Protein AF-A0A8C2J7L7-F1 (afdb_monomer)

Foldseek 3Di:
DVVLVVVLCVLDVCLVVFDDDQWAQEPVRDTAGLQLLAAAAALDVVAPDLVSLLVVLVQQAEDEDDDPPPDDDRGYAYRLVRSVQVSYYHQSHSQRSSQNDCVNVVWPKKKWWFWFQDPDPPDPDDDHTDIGIDMDTPVDDQDAFDPPDDPVDDGDDDPDRTFFTAWMYYNQKTKGAQDPGRGPNRQDPPCVDCNGIPIDDRVVSCVSNPPVNDPPQDDDDRSDDPPPPPVNVVVCPPVCCQVPPPAAPKDKDKDWHWDDDPPNDIDIDIDIDIDGHHPD

Organism: Cyprinus carpio (NCBI:txid7962)

Sequence (280 aa):
AKQWWQEFLEIRPSHQSKLVKIFAQDENGVNRPVCSYVRVLRAGRLLESPRQAARFVCLLAQQRAPVVGGGVRQEQWCSMMGFLCRNKGDCEDHAPLLCSLLLGFGLDAYVCLCMWAQKPKHSIHLGHDQPSCFIFCTRYLHRPIDPDAPHIVPQPKPTHPYRTLGCVFNHKMFLVNCQQSDAVELCVFDFTDGSCWKAMSEEAVRSVCAPGSSSSLPTTPPLCSPSVVPNEASRLKFLTEIVCPRGDHVRLAVRVRVFAYPESACAVWIMFACKYRSVL

Structure (mmCIF, N/CA/C/O backbone):
data_AF-A0A8C2J7L7-F1
#
_entry.id   AF-A0A8C2J7L7-F1
#
loop_
_atom_site.group_PDB
_atom_site.id
_atom_site.type_symbol
_atom_site.label_atom_id
_atom_site.label_alt_id
_atom_site.label_comp_id
_atom_site.label_asym_id
_atom_site.label_entity_id
_atom_site.label_seq_id
_atom_site.pdbx_PDB_ins_code
_atom_site.Cartn_x
_atom_site.Cartn_y
_atom_site.Cartn_z
_atom_site.occupancy
_atom_site.B_iso_or_equiv
_atom_site.auth_seq_id
_atom_site.auth_comp_id
_atom_site.auth_asym_id
_atom_site.auth_atom_id
_atom_site.pdbx_PDB_model_num
ATOM 1 N N . ALA A 1 1 ? -15.601 9.206 3.976 1.00 73.44 1 ALA A N 1
ATOM 2 C CA . ALA A 1 1 ? -14.398 9.047 4.828 1.00 73.44 1 ALA A CA 1
ATOM 3 C C . ALA A 1 1 ? -14.673 9.329 6.309 1.00 73.44 1 ALA A C 1
ATOM 5 O O . ALA A 1 1 ? -14.512 8.411 7.096 1.00 73.44 1 ALA A O 1
ATOM 6 N N . LYS A 1 2 ? -15.107 10.541 6.707 1.00 85.12 2 LYS A N 1
ATOM 7 C CA . LYS A 1 2 ? -15.337 10.882 8.132 1.00 85.12 2 LYS A CA 1
ATOM 8 C C . LYS A 1 2 ? -16.398 10.007 8.815 1.00 85.12 2 LYS A C 1
ATOM 10 O O . LYS A 1 2 ? -16.092 9.398 9.827 1.00 85.12 2 LYS A O 1
ATOM 15 N N . GLN A 1 3 ? -17.586 9.891 8.219 1.00 88.56 3 GLN A N 1
ATOM 16 C CA . GLN A 1 3 ? -18.667 9.045 8.743 1.00 88.56 3 GLN A CA 1
ATOM 17 C C . GLN A 1 3 ? -18.234 7.577 8.876 1.00 88.56 3 GLN A C 1
ATOM 19 O O . GLN A 1 3 ? -18.315 6.996 9.947 1.00 88.56 3 GLN A O 1
ATOM 24 N N . TRP A 1 4 ? -17.652 7.016 7.815 1.00 91.06 4 TRP A N 1
ATOM 25 C CA . TRP A 1 4 ? -17.111 5.653 7.824 1.00 91.06 4 TRP A CA 1
ATOM 26 C C . TRP A 1 4 ? -16.081 5.404 8.943 1.00 91.06 4 TRP A C 1
ATOM 28 O O . TRP A 1 4 ? -16.053 4.329 9.539 1.00 91.06 4 TRP A O 1
ATOM 38 N N . TRP A 1 5 ? -15.237 6.398 9.241 1.00 89.19 5 TRP A N 1
ATOM 39 C CA . TRP A 1 5 ? -14.276 6.322 10.342 1.00 89.19 5 TRP A CA 1
ATOM 40 C C . TRP A 1 5 ? -14.969 6.325 11.708 1.00 89.19 5 TRP A C 1
ATOM 42 O O . TRP A 1 5 ? -14.583 5.554 12.579 1.00 89.19 5 TRP A O 1
ATOM 52 N N . GLN A 1 6 ? -16.016 7.136 11.885 1.00 92.00 6 GLN A N 1
ATOM 53 C CA . GLN A 1 6 ? -16.820 7.138 13.112 1.00 92.00 6 GLN A CA 1
ATOM 54 C C . GLN A 1 6 ? -17.472 5.773 13.344 1.00 92.00 6 GLN A C 1
ATOM 56 O O . GLN A 1 6 ? -17.285 5.191 14.407 1.00 92.00 6 GLN A O 1
ATOM 61 N N . GLU A 1 7 ? -18.097 5.199 12.314 1.00 91.94 7 GLU A N 1
ATOM 62 C CA . GLU A 1 7 ? -18.677 3.853 12.391 1.00 91.94 7 GLU A CA 1
ATOM 63 C C . GLU A 1 7 ? -17.634 2.788 12.758 1.00 91.94 7 GLU A C 1
ATOM 65 O O . GLU A 1 7 ? -17.940 1.834 13.462 1.00 91.94 7 GLU A O 1
ATOM 70 N N . PHE A 1 8 ? -16.393 2.908 12.270 1.00 91.44 8 PHE A N 1
ATOM 71 C CA . PHE A 1 8 ? -15.323 1.980 12.641 1.00 91.44 8 PHE A CA 1
ATOM 72 C C . PHE A 1 8 ? -14.957 2.086 14.126 1.00 91.44 8 PHE A C 1
ATOM 74 O O . PHE A 1 8 ? -14.754 1.060 14.780 1.00 91.44 8 PHE A O 1
ATOM 81 N N . LEU A 1 9 ? -1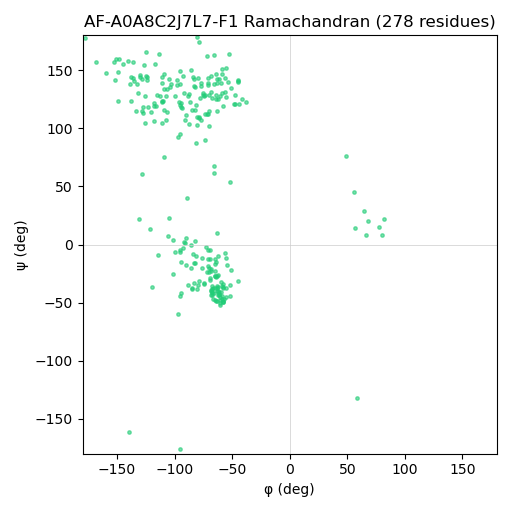4.877 3.307 14.656 1.00 92.62 9 LEU A N 1
ATOM 82 C CA . LEU A 1 9 ? -14.563 3.553 16.064 1.00 92.62 9 LEU A CA 1
ATOM 83 C C . LEU A 1 9 ? -15.691 3.110 17.005 1.00 92.62 9 LEU A C 1
ATOM 85 O O . LEU A 1 9 ? -15.409 2.680 18.120 1.00 92.62 9 LEU A O 1
ATOM 89 N N . GLU A 1 10 ? -16.942 3.171 16.552 1.00 93.50 10 GLU A N 1
ATOM 90 C CA . GLU A 1 10 ? -18.115 2.728 17.317 1.00 93.50 10 GLU A CA 1
ATOM 91 C C . GLU A 1 10 ? -18.171 1.209 17.516 1.00 93.50 10 GLU A C 1
ATOM 93 O O . GLU A 1 10 ? -18.774 0.750 18.482 1.00 93.50 10 GLU A O 1
ATOM 98 N N . ILE A 1 11 ? -17.506 0.419 16.660 1.00 90.94 11 ILE A N 1
ATOM 99 C CA . ILE A 1 11 ? -17.498 -1.047 16.785 1.00 90.94 11 ILE A CA 1
ATOM 100 C C . ILE A 1 11 ? -16.900 -1.464 18.133 1.00 90.94 11 ILE A C 1
ATOM 102 O O . ILE A 1 11 ? -17.494 -2.284 18.834 1.00 90.94 11 ILE A O 1
ATOM 106 N N . ARG A 1 12 ? -15.720 -0.930 18.494 1.00 90.62 12 ARG A N 1
ATOM 107 C CA . ARG A 1 12 ? -15.001 -1.266 19.736 1.00 90.62 12 ARG A CA 1
ATOM 108 C C . ARG A 1 12 ? -14.121 -0.116 20.226 1.00 90.62 12 ARG A C 1
ATOM 110 O O . ARG A 1 12 ? -13.381 0.450 19.424 1.00 90.62 12 ARG A O 1
ATOM 117 N N . PRO A 1 13 ? -14.033 0.118 21.550 1.00 89.00 13 PRO A N 1
ATOM 118 C CA . PRO A 1 13 ? -13.143 1.137 22.113 1.00 89.00 13 PRO A CA 1
ATOM 119 C C . PRO A 1 13 ? -11.662 0.948 21.748 1.00 89.00 13 PRO A C 1
ATOM 121 O O . PRO A 1 13 ? -10.951 1.924 21.519 1.00 89.00 13 PRO A O 1
ATOM 124 N N . SER A 1 14 ? -11.198 -0.304 21.623 1.00 87.56 14 SER A N 1
ATOM 125 C CA . SER A 1 14 ? -9.813 -0.625 21.242 1.00 87.56 14 SER A CA 1
ATOM 126 C C . SER A 1 14 ? -9.441 -0.176 19.825 1.00 87.56 14 SER A C 1
ATOM 128 O O . SER A 1 14 ? -8.266 -0.149 19.479 1.00 87.56 14 SER A O 1
ATOM 130 N N . HIS A 1 15 ? -10.409 0.204 18.986 1.00 88.81 15 HIS A N 1
ATOM 131 C CA . HIS A 1 15 ? -10.135 0.675 17.630 1.00 88.81 15 HIS A CA 1
ATOM 132 C C . HIS A 1 15 ? -9.457 2.046 17.591 1.00 88.81 15 HIS A C 1
ATOM 134 O O . HIS A 1 15 ? -8.792 2.355 16.605 1.00 88.81 15 HIS A O 1
ATOM 140 N N . GLN A 1 16 ? -9.554 2.841 18.661 1.00 86.75 16 GLN A N 1
ATOM 141 C CA . GLN A 1 16 ? -8.905 4.155 18.740 1.00 86.75 16 GLN A CA 1
ATOM 142 C C . GLN A 1 16 ? -7.372 4.072 18.732 1.00 86.75 16 GLN A C 1
ATOM 144 O O . GLN A 1 16 ? -6.717 5.010 18.288 1.00 86.75 16 GLN A O 1
ATOM 149 N N . SER A 1 17 ? -6.796 2.958 19.198 1.00 85.12 17 SER A N 1
ATOM 150 C CA . SER A 1 17 ? -5.346 2.733 19.219 1.00 85.12 17 SER A CA 1
ATOM 151 C C . SER A 1 17 ? -4.823 1.955 18.007 1.00 85.12 17 SER A C 1
ATOM 153 O O . SER A 1 17 ? -3.609 1.789 17.874 1.00 85.12 17 SER A O 1
ATOM 155 N N . LYS A 1 18 ? -5.702 1.477 17.111 1.00 87.38 18 LYS A N 1
ATOM 156 C CA . LYS A 1 18 ? -5.296 0.723 15.915 1.00 87.38 18 LYS A CA 1
ATOM 157 C C . LYS A 1 18 ? -4.607 1.644 14.903 1.00 87.38 18 LYS A C 1
ATOM 159 O O . LYS A 1 18 ? -5.078 2.741 14.605 1.00 87.38 18 LYS A O 1
ATOM 164 N N . LEU A 1 19 ? -3.514 1.159 14.312 1.00 85.38 19 LEU A N 1
ATOM 165 C CA . LEU A 1 19 ? -2.764 1.882 13.282 1.00 85.38 19 LEU A CA 1
ATOM 166 C C . LEU A 1 19 ? -3.527 1.888 11.946 1.00 85.38 19 LEU A C 1
ATOM 168 O O . LEU A 1 19 ? -3.346 1.009 11.102 1.00 85.38 19 LEU A O 1
ATOM 172 N N . VAL A 1 20 ? -4.373 2.894 11.735 1.00 90.12 20 VAL A N 1
ATOM 173 C CA . VAL A 1 20 ? -5.111 3.080 10.479 1.00 90.12 20 VAL A CA 1
ATOM 174 C C . VAL A 1 20 ? -4.679 4.369 9.797 1.00 90.12 20 VAL A C 1
ATOM 176 O O . VAL A 1 20 ? -4.716 5.442 10.395 1.00 90.12 20 VAL A O 1
ATOM 179 N N . LYS A 1 21 ? -4.321 4.277 8.512 1.00 89.56 21 LYS A N 1
ATOM 180 C CA . LYS A 1 21 ? -3.921 5.439 7.716 1.00 89.56 21 LYS A CA 1
ATOM 181 C C . LYS A 1 21 ? -4.739 5.545 6.439 1.00 89.56 21 LYS A C 1
ATOM 183 O O . LYS A 1 21 ? -4.517 4.811 5.487 1.00 89.56 21 LYS A O 1
ATOM 188 N N . ILE A 1 22 ? -5.681 6.487 6.424 1.00 90.62 22 ILE A N 1
ATOM 189 C CA . ILE A 1 22 ? -6.516 6.777 5.245 1.00 90.62 22 ILE A CA 1
ATOM 190 C C . ILE A 1 22 ? -5.789 7.744 4.299 1.00 90.62 22 ILE A C 1
ATOM 192 O O . ILE A 1 22 ? -5.851 7.591 3.079 1.00 90.62 22 ILE A O 1
ATOM 196 N N . PHE A 1 23 ? -5.069 8.720 4.863 1.00 90.56 23 PHE A N 1
ATOM 197 C CA . PHE A 1 23 ? -4.346 9.759 4.130 1.00 90.56 23 PHE A CA 1
ATOM 198 C C . PHE A 1 23 ? -2.868 9.793 4.524 1.00 90.56 23 PHE A C 1
ATOM 200 O O . PHE A 1 23 ? -2.526 9.592 5.688 1.00 90.56 23 PHE A O 1
ATOM 207 N N . ALA A 1 24 ? -2.003 10.087 3.559 1.00 89.44 24 ALA A N 1
ATOM 208 C CA . ALA A 1 24 ? -0.580 10.334 3.734 1.00 89.44 24 ALA A CA 1
ATOM 209 C C . ALA A 1 24 ? -0.186 11.650 3.059 1.00 89.44 24 ALA A C 1
ATOM 211 O O . ALA A 1 24 ? -0.697 11.973 1.985 1.00 89.44 24 ALA A O 1
ATOM 212 N N . GLN A 1 25 ? 0.727 12.391 3.677 1.00 87.44 25 GLN A N 1
ATOM 213 C CA . GLN A 1 25 ? 1.238 13.627 3.106 1.00 87.44 25 GLN A CA 1
ATOM 214 C C . GLN A 1 25 ? 2.226 13.316 1.976 1.00 87.44 25 GLN A C 1
ATOM 216 O O . GLN A 1 25 ? 3.138 12.507 2.159 1.00 87.44 25 GLN A O 1
ATOM 221 N N . ASP A 1 26 ? 2.014 13.926 0.811 1.00 85.31 26 ASP A N 1
ATOM 222 C CA . ASP A 1 26 ? 2.895 13.784 -0.348 1.00 85.31 26 ASP A CA 1
ATOM 223 C C . ASP A 1 26 ? 4.131 14.692 -0.250 1.00 85.31 26 ASP A C 1
ATOM 225 O O . ASP A 1 26 ? 4.287 15.492 0.676 1.00 85.31 26 ASP A O 1
ATOM 229 N N . GLU A 1 27 ? 5.013 14.613 -1.245 1.00 82.25 27 GLU A N 1
ATOM 230 C CA . GLU A 1 27 ? 6.197 15.470 -1.342 1.00 82.25 27 GLU A CA 1
ATOM 231 C C . GLU A 1 27 ? 5.942 16.978 -1.474 1.00 82.25 27 GLU A C 1
ATOM 233 O O . GLU A 1 27 ? 6.891 17.749 -1.346 1.00 82.25 27 GLU A O 1
ATOM 238 N N . ASN A 1 28 ? 4.697 17.400 -1.696 1.00 82.31 28 ASN A N 1
ATOM 239 C CA . ASN A 1 28 ? 4.282 18.800 -1.781 1.00 82.31 28 ASN A CA 1
ATOM 240 C C . ASN A 1 28 ? 3.519 19.254 -0.524 1.00 82.31 28 ASN A C 1
ATOM 242 O O . ASN A 1 28 ? 2.955 20.347 -0.509 1.00 82.31 28 ASN A O 1
ATOM 246 N N . GLY A 1 29 ? 3.458 18.423 0.520 1.00 81.81 29 GLY A N 1
ATOM 247 C CA . GLY A 1 29 ? 2.724 18.731 1.745 1.00 81.81 29 GLY A CA 1
ATOM 248 C C . GLY A 1 29 ? 1.211 18.492 1.654 1.00 81.81 29 GLY A C 1
ATOM 249 O O . GLY A 1 29 ? 0.485 18.839 2.587 1.00 81.81 29 GLY A O 1
ATOM 250 N N . VAL A 1 30 ? 0.717 17.883 0.573 1.00 84.31 30 VAL A N 1
ATOM 251 C CA . VAL A 1 30 ? -0.710 17.637 0.326 1.00 84.31 30 VAL A CA 1
ATOM 252 C C . VAL A 1 30 ? -1.112 16.267 0.865 1.00 84.31 30 VAL A C 1
ATOM 254 O O . VAL A 1 30 ? -0.495 15.252 0.554 1.00 84.31 30 VAL A O 1
ATOM 257 N N . ASN A 1 31 ? -2.200 16.209 1.635 1.00 86.31 31 ASN A N 1
ATOM 258 C CA . ASN A 1 31 ? -2.758 14.942 2.107 1.00 86.31 31 ASN A CA 1
ATOM 259 C C . ASN A 1 31 ? -3.435 14.184 0.959 1.00 86.31 31 ASN A C 1
ATOM 261 O O . ASN A 1 31 ? -4.486 14.593 0.463 1.00 86.31 31 ASN A O 1
ATOM 265 N N . ARG A 1 32 ? -2.852 13.052 0.565 1.00 87.69 32 ARG A N 1
ATOM 266 C CA . ARG A 1 32 ? -3.374 12.154 -0.469 1.00 87.69 32 ARG A CA 1
ATOM 267 C C . ARG A 1 32 ? -3.889 10.854 0.137 1.00 87.69 32 ARG A C 1
ATOM 269 O O . ARG A 1 32 ? -3.310 10.372 1.108 1.00 87.69 32 ARG A O 1
ATOM 276 N N . PRO A 1 33 ? -4.938 10.235 -0.424 1.00 90.62 33 PRO A N 1
ATOM 277 C CA . PRO A 1 33 ? -5.395 8.928 0.038 1.00 90.62 33 PRO A CA 1
ATOM 278 C C . PRO A 1 33 ? -4.309 7.880 -0.183 1.00 90.62 33 PRO A C 1
ATOM 280 O O . PRO A 1 33 ? -3.703 7.854 -1.256 1.00 90.62 33 PRO A O 1
ATOM 283 N N . VAL A 1 34 ? -4.102 6.967 0.765 1.00 91.31 34 VAL A N 1
ATOM 284 C CA . VAL A 1 34 ? -3.063 5.925 0.629 1.00 91.31 34 VAL A CA 1
ATOM 285 C C . VAL A 1 34 ? -3.278 5.037 -0.605 1.00 91.31 34 VAL A C 1
ATOM 287 O O . VAL A 1 34 ? -2.322 4.661 -1.277 1.00 91.31 34 VAL A O 1
ATOM 290 N N . CYS A 1 35 ? -4.539 4.808 -0.991 1.00 91.50 35 CYS A N 1
ATOM 291 C CA . CYS A 1 35 ? -4.901 4.040 -2.186 1.00 91.50 35 CYS A CA 1
ATOM 292 C C . CYS A 1 35 ? -4.397 4.686 -3.489 1.00 91.50 35 CYS A C 1
ATOM 294 O O . CYS A 1 35 ? -4.140 3.981 -4.458 1.00 91.50 35 CYS A O 1
ATOM 296 N N . SER A 1 36 ? -4.196 6.012 -3.515 1.00 89.06 36 SER A N 1
ATOM 297 C CA . SER A 1 36 ? -3.713 6.732 -4.707 1.00 89.06 36 SER A CA 1
ATOM 298 C C . SER A 1 36 ? -2.240 6.457 -5.044 1.00 89.06 36 SER A C 1
ATOM 300 O O . SER A 1 36 ? -1.814 6.674 -6.182 1.00 89.06 36 SER A O 1
ATOM 302 N N . TYR A 1 37 ? -1.471 5.939 -4.078 1.00 88.69 37 TYR A N 1
ATOM 303 C CA . TYR A 1 37 ? -0.076 5.531 -4.269 1.00 88.69 37 TYR A CA 1
ATOM 304 C C . TYR A 1 37 ? 0.051 4.141 -4.906 1.00 88.69 37 TYR A C 1
ATOM 306 O O . TYR A 1 37 ? 1.141 3.761 -5.330 1.00 88.69 37 TYR A O 1
ATOM 314 N N . VAL A 1 38 ? -1.052 3.390 -5.015 1.00 89.19 38 VAL A N 1
ATOM 315 C CA . VAL A 1 38 ? -1.092 2.071 -5.653 1.00 89.19 38 VAL A CA 1
ATOM 316 C C . VAL A 1 38 ? -1.847 2.174 -6.973 1.00 89.19 38 VAL A C 1
ATOM 318 O O . VAL A 1 38 ? -2.928 2.750 -7.051 1.00 89.19 38 VAL A O 1
ATOM 321 N N . ARG A 1 39 ? -1.292 1.594 -8.036 1.00 87.94 39 ARG A N 1
ATOM 322 C CA . ARG A 1 39 ? -1.943 1.500 -9.351 1.00 87.94 39 ARG A CA 1
ATOM 323 C C . ARG A 1 39 ? -1.521 0.225 -10.059 1.00 87.94 39 ARG A C 1
ATOM 325 O O . ARG A 1 39 ? -0.482 -0.335 -9.754 1.00 87.94 39 ARG A O 1
ATOM 332 N N . VAL A 1 40 ? -2.280 -0.233 -11.043 1.00 85.88 40 VAL A N 1
ATOM 333 C CA . VAL A 1 40 ? -1.858 -1.398 -11.834 1.00 85.88 40 VAL A CA 1
ATOM 334 C C . VAL A 1 40 ? -0.684 -1.000 -12.738 1.00 85.88 40 VAL A C 1
ATOM 336 O O . VAL A 1 40 ? -0.864 -0.213 -13.666 1.00 85.88 40 VAL A O 1
ATOM 339 N N . LEU A 1 41 ? 0.513 -1.542 -12.486 1.00 83.06 41 LEU A N 1
ATOM 340 C CA . LEU A 1 41 ? 1.717 -1.274 -13.282 1.00 83.06 41 LEU A CA 1
ATOM 341 C C . LEU A 1 41 ? 2.142 -2.495 -14.080 1.00 83.06 41 LEU A C 1
ATOM 343 O O . LEU A 1 41 ? 2.768 -3.418 -13.564 1.00 83.06 41 LEU A O 1
ATOM 347 N N . ARG A 1 42 ? 1.873 -2.463 -15.382 1.00 81.12 42 ARG A N 1
ATOM 348 C CA . ARG A 1 42 ? 2.369 -3.483 -16.305 1.00 81.12 42 ARG A CA 1
ATOM 349 C C . ARG A 1 42 ? 3.820 -3.173 -16.662 1.00 81.12 42 ARG A C 1
ATOM 351 O O . ARG A 1 42 ? 4.090 -2.224 -17.390 1.00 81.12 42 ARG A O 1
ATOM 358 N N . ALA A 1 43 ? 4.743 -3.996 -16.174 1.00 69.44 43 ALA A N 1
ATOM 359 C CA . ALA A 1 43 ? 6.175 -3.869 -16.453 1.00 69.44 43 ALA A CA 1
ATOM 360 C C . ALA A 1 43 ? 6.582 -4.268 -17.887 1.00 69.44 43 ALA A C 1
ATOM 362 O O . ALA A 1 43 ? 7.757 -4.176 -18.247 1.00 69.44 43 ALA A O 1
ATOM 363 N N . GLY A 1 44 ? 5.627 -4.728 -18.703 1.00 70.19 44 GLY A N 1
ATOM 364 C CA . GLY A 1 44 ? 5.874 -5.140 -20.081 1.00 70.19 44 GLY A CA 1
ATOM 365 C C . GLY A 1 44 ? 6.918 -6.255 -20.158 1.00 70.19 44 GLY A C 1
ATOM 366 O O . GLY A 1 44 ? 6.849 -7.225 -19.412 1.00 70.19 44 GLY A O 1
ATOM 367 N N . ARG A 1 45 ? 7.897 -6.100 -21.057 1.00 64.69 45 ARG A N 1
ATOM 368 C CA . ARG A 1 45 ? 9.018 -7.043 -21.231 1.00 64.69 45 ARG A CA 1
ATOM 369 C C . ARG A 1 45 ? 10.201 -6.781 -20.286 1.00 64.69 45 ARG A C 1
ATOM 371 O O . ARG A 1 45 ? 11.199 -7.480 -20.376 1.00 64.69 45 ARG A O 1
ATOM 378 N N . LEU A 1 46 ? 10.136 -5.758 -19.423 1.00 71.69 46 LEU A N 1
ATOM 379 C CA . LEU A 1 46 ? 11.254 -5.407 -18.533 1.00 71.69 46 LEU A CA 1
ATOM 380 C C . LEU A 1 46 ? 11.320 -6.310 -17.297 1.00 71.69 46 LEU A C 1
ATOM 382 O O . LEU A 1 46 ? 12.407 -6.604 -16.803 1.00 71.69 46 LEU A O 1
ATOM 386 N N . LEU A 1 47 ? 10.159 -6.729 -16.786 1.00 79.38 47 LEU A N 1
ATOM 387 C CA . LEU A 1 47 ? 10.046 -7.652 -15.661 1.00 79.38 47 LEU A CA 1
ATOM 388 C C . LEU A 1 47 ? 9.108 -8.785 -16.071 1.00 79.38 47 LEU A C 1
ATOM 390 O O . LEU A 1 47 ? 7.922 -8.567 -16.293 1.00 79.38 47 LEU A O 1
ATOM 394 N N . GLU A 1 48 ? 9.647 -9.994 -16.153 1.00 77.38 48 GLU A N 1
ATOM 395 C CA . GLU A 1 48 ? 8.951 -11.174 -16.673 1.00 77.38 48 GLU A CA 1
ATOM 396 C C . GLU A 1 48 ? 8.202 -11.939 -15.579 1.00 77.38 48 GLU A C 1
ATOM 398 O O . GLU A 1 48 ? 7.321 -12.746 -15.864 1.00 77.38 48 GLU A O 1
ATOM 403 N N . SER A 1 49 ? 8.537 -11.702 -14.306 1.00 79.69 49 SER A N 1
ATOM 404 C CA . SER A 1 49 ? 7.895 -12.390 -13.188 1.00 79.69 49 SER A CA 1
ATOM 405 C C . SER A 1 49 ? 7.717 -11.514 -11.943 1.00 79.69 49 SER A C 1
ATOM 407 O O . SER A 1 49 ? 8.539 -10.630 -11.677 1.00 79.69 49 SER A O 1
ATOM 409 N N . PRO A 1 50 ? 6.729 -11.840 -11.083 1.00 76.56 50 PRO A N 1
ATOM 410 C CA . PRO A 1 50 ? 6.570 -11.230 -9.759 1.00 76.56 50 PRO A CA 1
ATOM 411 C C . PRO A 1 50 ? 7.847 -11.272 -8.907 1.00 76.56 50 PRO A C 1
ATOM 413 O O . PRO A 1 50 ? 8.146 -10.342 -8.162 1.00 76.56 50 PRO A O 1
ATOM 416 N N . ARG A 1 51 ? 8.642 -12.344 -9.039 1.00 75.00 51 ARG A N 1
ATOM 417 C CA . ARG A 1 51 ? 9.912 -12.504 -8.317 1.00 75.00 51 ARG A CA 1
ATOM 418 C C . ARG A 1 51 ? 10.965 -11.510 -8.806 1.00 75.00 51 ARG A C 1
ATOM 420 O O . ARG A 1 51 ? 11.721 -10.978 -7.997 1.00 75.00 51 ARG A O 1
ATOM 427 N N . GLN A 1 52 ? 11.019 -11.263 -10.113 1.00 76.12 52 GLN A N 1
ATOM 428 C CA . GLN A 1 52 ? 11.915 -10.266 -10.692 1.00 76.12 52 GLN A CA 1
ATOM 429 C C . GLN A 1 52 ? 11.501 -8.851 -10.284 1.00 76.12 52 GLN A C 1
ATOM 431 O O . GLN A 1 52 ? 12.368 -8.054 -9.948 1.00 76.12 52 GLN A O 1
ATOM 436 N N . ALA A 1 53 ? 10.198 -8.564 -10.219 1.00 77.81 53 ALA A N 1
ATOM 437 C CA . ALA A 1 53 ? 9.695 -7.294 -9.702 1.00 77.81 53 ALA A CA 1
ATOM 438 C C . ALA A 1 53 ? 10.047 -7.070 -8.228 1.00 77.81 53 ALA A C 1
ATOM 440 O O . ALA A 1 53 ? 10.531 -5.997 -7.879 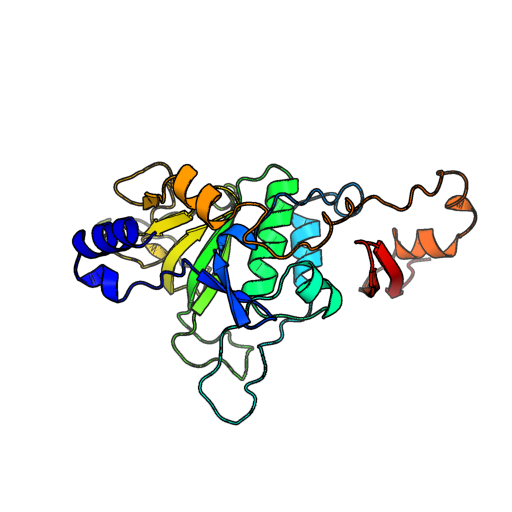1.00 77.81 53 ALA A O 1
ATOM 441 N N . ALA A 1 54 ? 9.901 -8.092 -7.379 1.00 73.44 54 ALA A N 1
ATOM 442 C CA . ALA A 1 54 ? 10.349 -8.017 -5.990 1.00 73.44 54 ALA A CA 1
ATOM 443 C C . ALA A 1 54 ? 11.854 -7.725 -5.899 1.00 73.44 54 ALA A C 1
ATOM 445 O O . ALA A 1 54 ? 12.256 -6.806 -5.194 1.00 73.44 54 ALA A O 1
ATOM 446 N N . ARG A 1 55 ? 12.684 -8.438 -6.677 1.00 71.94 55 ARG A N 1
ATOM 447 C CA . ARG A 1 55 ? 14.131 -8.168 -6.749 1.00 71.94 55 ARG A CA 1
ATOM 448 C C . ARG A 1 55 ? 14.431 -6.746 -7.215 1.00 71.94 55 ARG A C 1
ATOM 450 O O . ARG A 1 55 ? 15.277 -6.103 -6.614 1.00 71.94 55 ARG A O 1
ATOM 457 N N . PHE A 1 56 ? 13.746 -6.263 -8.248 1.00 80.50 56 PHE A N 1
ATOM 458 C CA . PHE A 1 56 ? 13.907 -4.905 -8.763 1.00 80.50 56 PHE A CA 1
ATOM 459 C C . PHE A 1 56 ? 13.626 -3.855 -7.684 1.00 80.50 56 PHE A C 1
ATOM 461 O O . PHE A 1 56 ? 14.455 -2.978 -7.466 1.00 80.50 56 PHE A O 1
ATOM 468 N N . VAL A 1 57 ? 12.508 -3.978 -6.963 1.00 79.75 57 VAL A N 1
ATOM 469 C CA . VAL A 1 57 ? 12.171 -3.037 -5.886 1.00 79.75 57 VAL A CA 1
ATOM 470 C C . VAL A 1 57 ? 13.158 -3.148 -4.721 1.00 79.75 57 VAL A C 1
ATOM 472 O O . VAL A 1 57 ? 13.560 -2.124 -4.186 1.00 79.75 57 VAL A O 1
ATOM 475 N N . CYS A 1 58 ? 13.635 -4.350 -4.383 1.00 75.56 58 CYS A N 1
ATOM 476 C CA . CYS A 1 58 ? 14.674 -4.541 -3.363 1.00 75.56 58 CYS A CA 1
ATOM 477 C C . CYS A 1 58 ? 16.045 -3.939 -3.725 1.00 75.56 58 CYS A C 1
ATOM 479 O O . CYS A 1 58 ? 16.890 -3.822 -2.841 1.00 75.56 58 CYS A O 1
ATOM 481 N N . LEU A 1 59 ? 16.302 -3.607 -4.996 1.00 77.38 59 LEU A N 1
ATOM 482 C CA . LEU A 1 59 ? 17.538 -2.932 -5.412 1.00 77.38 59 LEU A CA 1
ATOM 483 C C . LEU A 1 59 ? 17.479 -1.413 -5.207 1.00 77.38 59 LEU A C 1
ATOM 485 O O . LEU A 1 59 ? 18.527 -0.768 -5.240 1.00 77.38 59 LEU A O 1
ATOM 489 N N . LEU A 1 60 ? 16.288 -0.839 -5.009 1.00 78.44 60 LEU A N 1
ATOM 490 C CA . LEU A 1 60 ? 16.145 0.563 -4.625 1.00 78.44 60 LEU A CA 1
ATOM 491 C C . LEU A 1 60 ? 16.617 0.725 -3.177 1.00 78.44 60 LEU A C 1
ATOM 493 O O . LEU A 1 60 ? 16.388 -0.137 -2.329 1.00 78.44 60 LEU A O 1
ATOM 497 N N . ALA A 1 61 ? 17.345 1.804 -2.897 1.00 75.75 61 ALA A N 1
ATOM 498 C CA . ALA A 1 61 ? 17.962 1.956 -1.589 1.00 75.75 61 ALA A CA 1
ATOM 499 C C . ALA A 1 61 ? 16.913 2.300 -0.520 1.00 75.75 61 ALA A C 1
ATOM 501 O O . ALA A 1 61 ? 16.176 3.280 -0.641 1.00 75.75 61 ALA A O 1
ATOM 502 N N . GLN A 1 62 ? 16.900 1.552 0.583 1.00 77.81 62 GLN A N 1
ATOM 503 C CA . GLN A 1 62 ? 16.114 1.937 1.751 1.00 77.81 62 GLN A CA 1
ATOM 504 C C . GLN A 1 62 ? 16.752 3.176 2.395 1.00 77.81 62 GLN A C 1
ATOM 506 O O . GLN A 1 62 ? 17.865 3.119 2.921 1.00 77.81 62 GLN A O 1
ATOM 511 N N . GLN A 1 63 ? 16.043 4.299 2.384 1.00 80.44 63 GLN A N 1
ATOM 512 C CA . GLN A 1 63 ? 16.427 5.516 3.079 1.00 80.44 63 GLN A CA 1
ATOM 513 C C . GLN A 1 63 ? 15.208 6.135 3.753 1.00 80.44 63 GLN A C 1
ATOM 515 O O . GLN A 1 63 ? 14.243 6.516 3.099 1.00 80.44 63 GLN A O 1
ATOM 520 N N . ARG A 1 64 ? 15.306 6.325 5.069 1.00 71.00 64 ARG A N 1
ATOM 521 C CA . ARG A 1 64 ? 14.302 7.073 5.824 1.00 71.00 64 ARG A CA 1
ATOM 522 C C . ARG A 1 64 ? 14.374 8.559 5.502 1.00 71.00 64 ARG A C 1
ATOM 524 O O . ARG A 1 64 ? 15.471 9.102 5.343 1.00 71.00 64 ARG A O 1
ATOM 531 N N . ALA A 1 65 ? 13.213 9.211 5.458 1.00 68.12 65 ALA A N 1
ATOM 532 C CA . ALA A 1 65 ? 13.134 10.656 5.293 1.00 68.12 65 ALA A CA 1
ATOM 533 C C . ALA A 1 65 ? 13.968 11.358 6.387 1.00 68.12 65 ALA A C 1
ATOM 535 O O . ALA A 1 65 ? 13.807 11.041 7.572 1.00 68.12 65 ALA A O 1
ATOM 536 N N . PRO A 1 66 ? 14.890 12.266 6.017 1.00 63.50 66 PRO A N 1
ATOM 537 C CA . PRO A 1 66 ? 15.690 12.990 6.991 1.00 63.50 66 PRO A CA 1
ATOM 538 C C . PRO A 1 66 ? 14.792 13.913 7.819 1.00 63.50 66 PRO A C 1
ATOM 540 O O . PRO A 1 66 ? 13.912 14.584 7.286 1.00 63.50 66 PRO A O 1
ATOM 543 N N . VAL A 1 67 ? 15.036 13.968 9.127 1.00 59.75 67 VAL A N 1
ATOM 544 C CA . VAL A 1 67 ? 14.395 14.950 10.006 1.00 59.75 67 VAL A CA 1
ATOM 545 C C . VAL A 1 67 ? 15.122 16.279 9.816 1.00 59.75 67 VAL A C 1
ATOM 547 O O . VAL A 1 67 ? 16.277 16.417 10.216 1.00 59.75 67 VAL A O 1
ATOM 550 N N . VAL A 1 68 ? 14.476 17.251 9.176 1.00 54.56 68 VAL A N 1
ATOM 551 C CA . VAL A 1 68 ? 15.021 18.609 9.043 1.00 54.56 68 VAL A CA 1
ATOM 552 C C . VAL A 1 68 ? 14.583 19.428 10.258 1.00 54.56 68 VAL A C 1
ATOM 554 O O . VAL A 1 68 ? 13.400 19.477 10.578 1.00 54.56 68 VAL A O 1
ATOM 557 N N . GLY A 1 69 ? 15.532 20.065 10.949 1.00 54.91 69 GLY A N 1
ATOM 558 C CA . GLY A 1 69 ? 15.229 21.051 11.997 1.00 54.91 69 GLY A CA 1
ATOM 559 C C . GLY A 1 69 ? 14.879 20.501 13.385 1.00 54.91 69 GLY A C 1
ATOM 560 O O . GLY A 1 69 ? 14.243 21.208 14.157 1.00 54.91 69 GLY A O 1
ATOM 561 N N . GLY A 1 70 ? 15.266 19.265 13.726 1.00 50.69 70 GLY A N 1
ATOM 562 C CA . GLY A 1 70 ? 15.104 18.725 15.090 1.00 50.69 70 GLY A CA 1
ATOM 563 C C . GLY A 1 70 ? 13.654 18.510 15.556 1.00 50.69 70 GLY A C 1
ATOM 564 O O . GLY A 1 70 ? 13.433 18.211 16.726 1.00 50.69 70 GLY A O 1
ATOM 565 N N . GLY A 1 71 ? 12.672 18.660 14.660 1.00 57.28 71 GLY A N 1
ATOM 566 C CA . GLY A 1 71 ? 11.255 18.443 14.947 1.00 57.28 71 GLY A CA 1
ATOM 567 C C . GLY A 1 71 ? 10.845 16.968 14.960 1.00 57.28 71 GLY A C 1
ATOM 568 O O . GLY A 1 71 ? 11.617 16.072 14.611 1.00 57.28 71 GLY A O 1
ATOM 569 N N . VAL A 1 72 ? 9.588 16.711 15.336 1.00 58.03 72 VAL A N 1
ATOM 570 C CA . VAL A 1 72 ? 8.974 15.383 15.194 1.00 58.03 72 VAL A CA 1
ATOM 571 C C . VAL A 1 72 ? 9.004 14.993 13.717 1.00 58.03 72 VAL A C 1
ATOM 573 O O . VAL A 1 72 ? 8.617 15.778 12.852 1.00 58.03 72 VAL A O 1
ATOM 576 N N . ARG A 1 73 ? 9.489 13.780 13.434 1.00 64.00 73 ARG A N 1
ATOM 577 C CA . ARG A 1 73 ? 9.552 13.206 12.085 1.00 64.00 73 ARG A CA 1
ATOM 578 C C . ARG A 1 73 ? 8.210 13.399 11.370 1.00 64.00 73 ARG A C 1
ATOM 580 O O . ARG A 1 73 ? 7.199 12.872 11.826 1.00 64.00 73 ARG A O 1
ATOM 587 N N . GLN A 1 74 ? 8.224 14.084 10.228 1.00 65.31 74 GLN A N 1
ATOM 588 C CA . GLN A 1 74 ? 7.085 14.084 9.317 1.00 65.31 74 GLN A CA 1
ATOM 589 C C . GLN A 1 74 ? 7.194 12.894 8.369 1.00 65.31 74 GLN A C 1
ATOM 591 O O . GLN A 1 74 ? 8.204 12.685 7.696 1.00 65.31 74 GLN A O 1
ATOM 596 N N . GLU A 1 75 ? 6.162 12.060 8.379 1.00 74.62 75 GLU A N 1
ATOM 597 C CA . GLU A 1 75 ? 6.041 10.924 7.480 1.00 74.62 75 GLU A CA 1
ATOM 598 C C . GLU A 1 75 ? 5.577 11.421 6.107 1.00 74.62 75 GLU A C 1
ATOM 600 O O . GLU A 1 75 ? 4.432 11.841 5.946 1.00 74.62 75 GLU A O 1
ATOM 605 N N . GLN A 1 76 ? 6.475 11.362 5.125 1.00 84.06 76 GLN A N 1
ATOM 606 C CA . GLN A 1 76 ? 6.228 11.801 3.755 1.00 84.06 76 GLN A CA 1
ATOM 607 C C . GLN A 1 76 ? 6.233 10.593 2.820 1.00 84.06 76 GLN A C 1
ATOM 609 O O . GLN A 1 76 ? 7.197 9.829 2.812 1.00 84.06 76 GLN A O 1
ATOM 614 N N . TRP A 1 77 ? 5.177 10.446 2.025 1.00 87.00 77 TRP A N 1
ATOM 615 C CA . TRP A 1 77 ? 5.062 9.405 1.006 1.00 87.00 77 TRP A CA 1
ATOM 616 C C . TRP A 1 77 ? 5.404 10.011 -0.348 1.00 87.00 77 TRP A C 1
ATOM 618 O O . TRP A 1 77 ? 4.859 11.049 -0.720 1.00 87.00 77 TRP A O 1
ATOM 628 N N . CYS A 1 78 ? 6.317 9.394 -1.088 1.00 84.69 78 CYS A N 1
ATOM 629 C CA . CYS A 1 78 ? 6.673 9.875 -2.412 1.00 84.69 78 CYS A CA 1
ATOM 630 C C . CYS A 1 78 ? 5.674 9.356 -3.445 1.00 84.69 78 CYS A C 1
ATOM 632 O O . CYS A 1 78 ? 5.286 8.184 -3.438 1.00 84.69 78 CYS A O 1
ATOM 634 N N . SER A 1 79 ? 5.338 10.186 -4.430 1.00 84.56 79 SER A N 1
ATOM 635 C CA . SER A 1 79 ? 4.785 9.663 -5.676 1.00 84.56 79 SER A CA 1
ATOM 636 C C . SER A 1 79 ? 5.727 8.615 -6.282 1.00 84.56 79 SER A C 1
ATOM 638 O O . SER A 1 79 ? 6.949 8.674 -6.128 1.00 84.56 79 SER A O 1
ATOM 640 N N . MET A 1 80 ? 5.167 7.662 -7.031 1.00 84.25 80 MET A N 1
ATOM 641 C CA . MET A 1 80 ? 5.954 6.610 -7.682 1.00 84.25 80 MET A CA 1
ATOM 642 C C . MET A 1 80 ? 7.119 7.176 -8.510 1.00 84.25 80 MET A C 1
ATOM 644 O O . MET A 1 80 ? 8.237 6.672 -8.439 1.00 84.25 80 MET A O 1
ATOM 648 N N . MET A 1 81 ? 6.869 8.236 -9.283 1.00 80.31 81 MET A N 1
ATOM 649 C CA . MET A 1 81 ? 7.912 8.883 -10.082 1.00 80.31 81 MET A CA 1
ATOM 650 C C . MET A 1 81 ? 8.950 9.567 -9.193 1.00 80.31 81 MET A C 1
ATOM 652 O O . MET A 1 81 ? 10.144 9.435 -9.452 1.00 80.31 81 MET A O 1
ATOM 656 N N . GLY A 1 82 ? 8.518 10.237 -8.120 1.00 82.75 82 GLY A N 1
ATOM 657 C CA . GLY A 1 82 ? 9.418 10.817 -7.127 1.00 82.75 82 GLY A CA 1
ATOM 658 C C . GLY A 1 82 ? 10.353 9.772 -6.518 1.00 82.75 82 GLY A C 1
ATOM 659 O O . GLY A 1 82 ? 11.566 9.981 -6.479 1.00 82.75 82 GLY A O 1
ATOM 660 N N . PHE A 1 83 ? 9.818 8.618 -6.123 1.00 84.69 83 PHE A N 1
ATOM 661 C CA . PHE A 1 83 ? 10.596 7.513 -5.567 1.00 84.69 83 PHE A CA 1
ATOM 662 C C . PHE A 1 83 ? 11.594 6.928 -6.581 1.00 84.69 83 PHE A C 1
ATOM 664 O O . PHE A 1 83 ? 12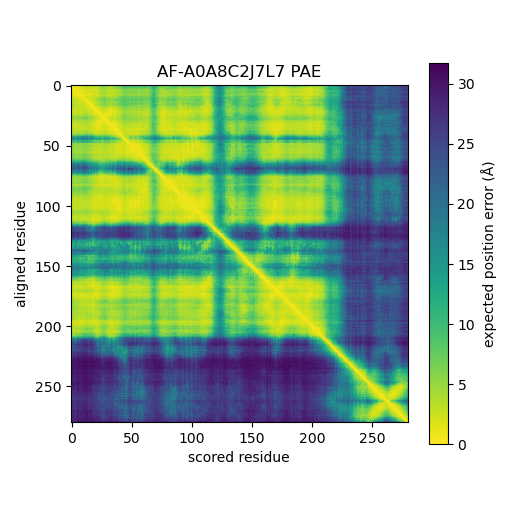.787 6.816 -6.283 1.00 84.69 83 PHE A O 1
ATOM 671 N N . LEU A 1 84 ? 11.146 6.631 -7.807 1.00 83.00 84 LEU A N 1
ATOM 672 C CA . LEU A 1 84 ? 12.012 6.100 -8.866 1.00 83.00 84 LEU A CA 1
ATOM 673 C C . LEU A 1 84 ? 13.141 7.076 -9.236 1.00 83.00 84 LEU A C 1
ATOM 675 O O . LEU A 1 84 ? 14.287 6.653 -9.392 1.00 83.00 84 LEU A O 1
ATOM 679 N N . CYS A 1 85 ? 12.850 8.378 -9.318 1.00 81.50 85 CYS A N 1
ATOM 680 C CA . CYS A 1 85 ? 13.849 9.418 -9.583 1.00 81.50 85 CYS A CA 1
ATOM 681 C C . CYS A 1 85 ? 14.849 9.583 -8.432 1.00 81.50 85 CYS A C 1
ATOM 683 O O . CYS A 1 85 ? 16.029 9.840 -8.673 1.00 81.50 85 CYS A O 1
ATOM 685 N N . ARG A 1 86 ? 14.399 9.432 -7.179 1.00 81.19 86 ARG A N 1
ATOM 686 C CA . ARG A 1 86 ? 15.267 9.484 -5.992 1.00 81.19 86 ARG A CA 1
ATOM 687 C C . ARG A 1 86 ? 16.162 8.248 -5.872 1.00 81.19 86 ARG A C 1
ATOM 689 O O . ARG A 1 86 ? 17.213 8.345 -5.241 1.00 81.19 86 ARG A O 1
ATOM 696 N N . ASN A 1 87 ? 15.762 7.119 -6.471 1.00 80.12 87 ASN A N 1
ATOM 697 C CA . ASN A 1 87 ? 16.403 5.798 -6.355 1.00 80.12 87 ASN A CA 1
ATOM 698 C C . ASN A 1 87 ? 16.514 5.299 -4.898 1.00 80.12 87 ASN A C 1
ATOM 700 O O . ASN A 1 87 ? 17.256 4.369 -4.590 1.00 80.12 87 ASN A O 1
ATOM 704 N N . LYS A 1 88 ? 15.789 5.944 -3.983 1.00 83.31 88 LYS A N 1
ATOM 705 C CA . LYS A 1 88 ? 15.831 5.679 -2.552 1.00 83.31 88 LYS A CA 1
ATOM 706 C C . LYS A 1 88 ? 14.572 6.198 -1.870 1.00 83.31 88 LYS A C 1
ATOM 708 O O . LYS A 1 88 ? 14.025 7.214 -2.302 1.00 83.31 88 LYS A O 1
ATOM 713 N N . GLY A 1 89 ? 14.138 5.515 -0.821 1.00 83.31 89 GLY A N 1
ATOM 714 C CA . GLY A 1 89 ? 12.884 5.808 -0.120 1.00 83.31 89 GLY A CA 1
ATOM 715 C C . GLY A 1 89 ? 12.666 4.887 1.073 1.00 83.31 89 GLY A C 1
ATOM 716 O O . GLY A 1 89 ? 13.486 4.005 1.334 1.00 83.31 89 GLY A O 1
ATOM 717 N N . ASP A 1 90 ? 11.582 5.088 1.811 1.00 80.88 90 ASP A N 1
ATOM 718 C CA . ASP A 1 90 ? 11.262 4.269 2.986 1.00 80.88 90 ASP A CA 1
ATOM 719 C C . ASP A 1 90 ? 10.302 3.124 2.608 1.00 80.88 90 ASP A C 1
ATOM 721 O O . ASP A 1 90 ? 10.008 2.889 1.429 1.00 80.88 90 ASP A O 1
ATOM 725 N N . CYS A 1 91 ? 9.849 2.337 3.584 1.00 79.62 91 CYS A N 1
ATOM 726 C CA . CYS A 1 91 ? 8.978 1.188 3.327 1.00 79.62 91 CYS A CA 1
ATOM 727 C C . CYS A 1 91 ? 7.623 1.604 2.732 1.00 79.62 91 CYS A C 1
ATOM 729 O O . CYS A 1 91 ? 7.033 0.856 1.953 1.00 79.62 91 CYS A O 1
ATOM 731 N N . GLU A 1 92 ? 7.195 2.825 3.037 1.00 84.38 92 GLU A N 1
ATOM 732 C CA . GLU A 1 92 ? 6.022 3.521 2.525 1.00 84.38 92 GLU A CA 1
ATOM 733 C C . GLU A 1 92 ? 6.120 3.824 1.023 1.00 84.38 92 GLU A C 1
ATOM 735 O O . GLU A 1 92 ? 5.095 3.948 0.366 1.00 84.38 92 GLU A O 1
ATOM 740 N N . ASP A 1 93 ? 7.330 3.879 0.457 1.00 85.31 93 ASP A N 1
ATOM 741 C CA . ASP A 1 93 ? 7.553 4.073 -0.982 1.00 85.31 93 ASP A CA 1
ATOM 742 C C . ASP A 1 93 ? 7.722 2.727 -1.710 1.00 85.31 93 ASP A C 1
ATOM 744 O O . ASP A 1 93 ? 7.172 2.491 -2.792 1.00 85.31 93 ASP A O 1
ATOM 748 N N . HIS A 1 94 ? 8.460 1.802 -1.087 1.00 84.38 94 HIS A N 1
ATOM 749 C CA . HIS A 1 94 ? 8.737 0.478 -1.648 1.00 84.38 94 HIS A CA 1
ATOM 750 C C . HIS A 1 94 ? 7.474 -0.383 -1.735 1.00 84.38 94 HIS A C 1
ATOM 752 O O . HIS A 1 94 ? 7.251 -1.058 -2.747 1.00 84.38 94 HIS A O 1
ATOM 758 N N . ALA A 1 95 ? 6.648 -0.378 -0.682 1.00 86.81 95 ALA A N 1
ATOM 759 C CA . ALA A 1 95 ? 5.490 -1.258 -0.605 1.00 86.81 95 ALA A CA 1
ATOM 760 C C . ALA A 1 95 ? 4.432 -0.940 -1.679 1.00 86.81 95 ALA A C 1
ATOM 762 O O . ALA A 1 95 ? 4.036 -1.868 -2.394 1.00 86.81 95 ALA A O 1
ATOM 763 N N . PRO A 1 96 ? 4.022 0.328 -1.897 1.00 89.44 96 PRO A N 1
ATOM 764 C CA . PRO A 1 96 ? 3.098 0.668 -2.975 1.00 89.44 96 PRO A CA 1
ATOM 765 C C . PRO A 1 96 ? 3.648 0.384 -4.375 1.00 89.44 96 PRO A C 1
ATOM 767 O O . PRO A 1 96 ? 2.890 -0.098 -5.219 1.00 89.44 96 PRO A O 1
ATOM 770 N N . LEU A 1 97 ? 4.946 0.605 -4.637 1.00 88.38 97 LEU A N 1
ATOM 771 C CA . LEU A 1 97 ? 5.553 0.293 -5.940 1.00 88.38 97 LEU A CA 1
ATOM 772 C C . LEU A 1 97 ? 5.503 -1.209 -6.243 1.00 88.38 97 LEU A C 1
ATOM 774 O O . LEU A 1 97 ? 5.079 -1.613 -7.328 1.00 88.38 97 LEU A O 1
ATOM 778 N N . LEU A 1 98 ? 5.917 -2.049 -5.293 1.00 84.94 98 LEU A N 1
ATOM 779 C CA . LEU A 1 98 ? 5.893 -3.496 -5.491 1.00 84.94 98 LEU A CA 1
ATOM 780 C C . LEU A 1 98 ? 4.452 -4.017 -5.572 1.00 84.94 98 LEU A C 1
ATOM 782 O O . LEU A 1 98 ? 4.157 -4.801 -6.469 1.00 84.94 98 LEU A O 1
ATOM 786 N N . CYS A 1 99 ? 3.534 -3.531 -4.731 1.00 86.62 99 CYS A N 1
ATOM 787 C CA . CYS A 1 99 ? 2.110 -3.870 -4.829 1.00 86.62 99 CYS A CA 1
ATOM 788 C C . CYS A 1 99 ? 1.558 -3.540 -6.226 1.00 86.62 99 CYS A C 1
ATOM 790 O O . CYS A 1 99 ? 0.942 -4.381 -6.879 1.00 86.62 99 CYS A O 1
ATOM 792 N N . SER A 1 100 ? 1.892 -2.357 -6.739 1.00 88.00 100 SER A N 1
ATOM 793 C CA . SER A 1 100 ? 1.503 -1.901 -8.071 1.00 88.00 100 SER A CA 1
ATOM 794 C C . SER A 1 100 ? 2.007 -2.810 -9.203 1.00 88.00 100 SER A C 1
ATOM 796 O O . SER A 1 100 ? 1.266 -3.115 -10.141 1.00 88.00 100 SER A O 1
ATOM 798 N N . LEU A 1 101 ? 3.252 -3.293 -9.108 1.00 83.50 101 LEU A N 1
ATOM 799 C CA . LEU A 1 101 ? 3.827 -4.250 -10.061 1.00 83.50 101 LEU A CA 1
ATOM 800 C C . LEU A 1 101 ? 3.157 -5.627 -9.972 1.00 83.50 101 LEU A C 1
ATOM 802 O O . LEU A 1 101 ? 2.850 -6.218 -11.004 1.00 83.50 101 LEU A O 1
ATOM 806 N N . LEU A 1 102 ? 2.899 -6.136 -8.761 1.00 81.69 102 LEU A N 1
ATOM 807 C CA . LEU A 1 102 ? 2.223 -7.426 -8.552 1.00 81.69 102 LEU A CA 1
ATOM 808 C C . LEU A 1 102 ? 0.810 -7.420 -9.146 1.00 81.69 102 LEU A C 1
ATOM 810 O O . LEU A 1 102 ? 0.450 -8.356 -9.861 1.00 81.69 102 LEU A O 1
ATOM 814 N N . LEU A 1 103 ? 0.069 -6.328 -8.947 1.00 83.75 103 LEU A N 1
ATOM 815 C CA . LEU A 1 103 ? -1.221 -6.097 -9.601 1.00 83.75 103 LEU A CA 1
ATOM 816 C C . LEU A 1 103 ? -1.093 -6.117 -11.133 1.00 83.75 103 LEU A C 1
ATOM 818 O O . LEU A 1 103 ? -1.955 -6.652 -11.826 1.00 83.75 103 LEU A O 1
ATOM 822 N N . GLY A 1 104 ? 0.004 -5.585 -11.679 1.00 82.12 104 GLY A N 1
ATOM 823 C CA . GLY A 1 104 ? 0.317 -5.642 -13.108 1.00 82.12 104 GLY A CA 1
ATOM 824 C C . GLY A 1 104 ? 0.546 -7.048 -13.665 1.00 82.12 104 GLY A C 1
ATOM 825 O O . GLY A 1 104 ? 0.258 -7.278 -14.838 1.00 82.12 104 GLY A O 1
ATOM 826 N N . PHE A 1 105 ? 1.002 -7.988 -12.831 1.00 78.38 105 PHE A N 1
ATOM 827 C CA . PHE A 1 105 ? 1.090 -9.419 -13.157 1.00 78.38 105 PHE A CA 1
ATOM 828 C C . PHE A 1 105 ? -0.238 -10.168 -12.963 1.00 78.38 105 PHE A C 1
ATOM 830 O O . PHE A 1 105 ? -0.274 -11.386 -13.128 1.00 78.38 105 PHE A O 1
ATOM 837 N N . GLY A 1 106 ? -1.317 -9.469 -12.600 1.00 80.19 106 GLY A N 1
ATOM 838 C CA . GLY A 1 106 ? -2.619 -10.075 -12.324 1.00 80.19 106 GLY A CA 1
ATOM 839 C C . GLY A 1 106 ? -2.708 -10.753 -10.957 1.00 80.19 106 GLY A C 1
ATOM 840 O O . GLY A 1 106 ? -3.625 -11.538 -10.732 1.00 80.19 106 GLY A O 1
ATOM 841 N N . LEU A 1 107 ? -1.769 -10.480 -10.046 1.00 79.12 107 LEU A N 1
ATOM 842 C CA . LEU A 1 107 ? -1.866 -10.947 -8.667 1.00 79.12 107 LEU A CA 1
ATOM 843 C C . LEU A 1 107 ? -2.741 -9.997 -7.863 1.00 79.12 107 LEU A C 1
ATOM 845 O O . LEU A 1 107 ? -2.559 -8.784 -7.935 1.00 79.12 107 LEU A O 1
ATOM 849 N N . ASP A 1 108 ? -3.625 -10.553 -7.041 1.00 79.38 108 ASP A N 1
ATOM 850 C CA . ASP A 1 108 ? -4.348 -9.756 -6.062 1.00 79.38 108 ASP A CA 1
ATOM 851 C C . ASP A 1 108 ? -3.419 -9.456 -4.874 1.00 79.38 108 ASP A C 1
ATOM 853 O O . ASP A 1 108 ? -3.002 -10.353 -4.127 1.00 79.38 108 ASP A O 1
ATOM 857 N N . ALA A 1 109 ? -2.980 -8.201 -4.796 1.00 83.06 109 ALA A N 1
ATOM 858 C CA . ALA A 1 109 ? -1.938 -7.739 -3.889 1.00 83.06 109 ALA A CA 1
ATOM 859 C C . ALA A 1 109 ? -2.394 -6.499 -3.119 1.00 83.06 109 ALA A C 1
ATOM 861 O O . ALA A 1 109 ? -3.088 -5.628 -3.654 1.00 83.06 109 ALA A O 1
ATOM 862 N N . TYR A 1 110 ? -1.958 -6.429 -1.863 1.00 85.81 110 TYR A N 1
ATOM 863 C CA . TYR A 1 110 ? -2.350 -5.413 -0.897 1.00 85.81 110 TYR A CA 1
ATOM 864 C C . TYR A 1 110 ? -1.131 -4.912 -0.132 1.00 85.81 110 TYR A C 1
ATOM 866 O O . TYR A 1 110 ? -0.218 -5.672 0.199 1.00 85.81 110 TYR A O 1
ATOM 874 N N . VAL A 1 111 ? -1.133 -3.618 0.171 1.00 88.56 111 VAL A N 1
ATOM 875 C CA . VAL A 1 111 ? -0.218 -3.015 1.137 1.00 88.56 111 VAL A CA 1
ATOM 876 C C . VAL A 1 111 ? -0.853 -3.128 2.518 1.00 88.56 111 VAL A C 1
ATOM 878 O O . VAL A 1 111 ? -2.005 -2.745 2.703 1.00 88.56 111 VAL A O 1
ATOM 881 N N . CYS A 1 112 ? -0.097 -3.644 3.478 1.00 85.00 112 CYS A N 1
ATOM 882 C CA . CYS A 1 112 ? -0.507 -3.872 4.857 1.00 85.00 112 CYS A CA 1
ATOM 883 C C . CYS A 1 112 ? 0.229 -2.903 5.784 1.00 85.00 112 CYS A C 1
ATOM 885 O O . CYS A 1 112 ? 1.461 -2.900 5.810 1.00 85.00 112 CYS A O 1
ATOM 887 N N . LEU A 1 113 ? -0.507 -2.111 6.569 1.00 85.81 113 LEU A N 1
ATOM 888 C CA . LEU A 1 113 ? 0.066 -1.194 7.561 1.00 85.81 113 LEU A CA 1
ATOM 889 C C . LEU A 1 113 ? 0.144 -1.851 8.931 1.00 85.81 113 LEU A C 1
ATOM 891 O O . LEU A 1 113 ? -0.878 -2.222 9.516 1.00 85.81 113 LEU A O 1
ATOM 895 N N . CYS A 1 114 ? 1.373 -1.995 9.421 1.00 78.12 114 CYS A N 1
ATOM 896 C CA . CYS A 1 114 ? 1.680 -2.840 10.564 1.00 78.12 114 CYS A CA 1
ATOM 897 C C . CYS A 1 114 ? 2.629 -2.183 11.549 1.00 78.12 114 CYS A C 1
ATOM 899 O O . CYS A 1 114 ? 3.439 -1.336 11.179 1.00 78.12 114 CYS A O 1
ATOM 901 N N . MET A 1 115 ? 2.587 -2.641 12.796 1.00 72.56 115 MET A N 1
ATOM 902 C CA . MET A 1 115 ? 3.646 -2.357 13.761 1.00 72.56 115 MET A CA 1
ATOM 903 C C . MET A 1 115 ? 4.650 -3.500 13.795 1.00 72.56 115 MET A C 1
ATOM 905 O O . MET A 1 115 ? 4.321 -4.661 13.551 1.00 72.56 115 MET A O 1
ATOM 909 N N . TRP A 1 116 ? 5.897 -3.169 14.089 1.00 68.06 116 TRP A N 1
ATOM 910 C CA . TRP A 1 116 ? 7.007 -4.109 14.120 1.00 68.06 116 TRP A CA 1
ATOM 911 C C . TRP A 1 116 ? 7.407 -4.457 15.564 1.00 68.06 116 TRP A C 1
ATOM 913 O O . TRP A 1 116 ? 7.541 -3.562 16.395 1.00 68.06 116 TRP A O 1
ATOM 923 N N . ALA A 1 117 ? 7.643 -5.744 15.859 1.00 57.78 117 ALA A N 1
ATOM 924 C CA . ALA A 1 117 ? 7.845 -6.253 17.222 1.00 57.78 117 ALA A CA 1
ATOM 925 C C . ALA A 1 117 ? 9.290 -6.155 17.760 1.00 57.78 117 ALA A C 1
ATOM 927 O O . ALA A 1 117 ? 9.479 -5.925 18.951 1.00 57.78 117 ALA A O 1
ATOM 928 N N . GLN A 1 118 ? 10.327 -6.371 16.934 1.00 50.62 118 GLN A N 1
ATOM 929 C CA . GLN A 1 118 ? 11.712 -6.528 17.430 1.00 50.62 118 GLN A CA 1
ATOM 930 C C . GLN A 1 118 ? 12.787 -6.044 16.464 1.00 50.62 118 GLN A C 1
ATOM 932 O O . GLN A 1 118 ? 12.864 -6.569 15.360 1.00 50.62 118 GLN A O 1
ATOM 937 N N . LYS A 1 119 ? 13.669 -5.113 16.864 1.00 45.25 119 LYS A N 1
ATOM 938 C CA . LYS A 1 119 ? 14.768 -4.593 16.016 1.00 45.25 119 LYS A CA 1
ATOM 939 C C . LYS A 1 119 ? 15.405 -5.710 15.152 1.00 45.25 119 LYS A C 1
ATOM 941 O O . LYS A 1 119 ? 15.884 -6.696 15.714 1.00 45.25 119 LYS A O 1
ATOM 946 N N . PRO A 1 120 ? 15.445 -5.589 13.810 1.00 44.91 120 PRO A N 1
ATOM 947 C CA . PRO A 1 120 ? 16.206 -6.511 12.983 1.00 44.91 120 PRO A CA 1
ATOM 948 C C . PRO A 1 120 ? 17.655 -6.505 13.466 1.00 44.91 120 PRO A C 1
ATOM 950 O O . PRO A 1 120 ? 18.252 -5.437 13.610 1.00 44.91 120 PRO A O 1
ATOM 953 N N . LYS A 1 121 ? 18.228 -7.695 13.676 1.00 38.62 121 LYS A N 1
ATOM 954 C CA . LYS A 1 121 ? 19.582 -7.909 14.226 1.00 38.62 121 LYS A CA 1
ATOM 955 C C . LYS A 1 121 ? 20.720 -7.210 13.448 1.00 38.62 121 LYS A C 1
ATOM 957 O O . LYS A 1 121 ? 21.841 -7.184 13.932 1.00 38.62 121 LYS A O 1
ATOM 962 N N . HIS A 1 122 ? 20.434 -6.613 12.286 1.00 40.28 122 HIS A N 1
ATOM 963 C CA . HIS A 1 122 ? 21.385 -5.891 11.431 1.00 40.28 122 HIS A CA 1
ATOM 964 C C . HIS A 1 122 ? 21.023 -4.416 11.163 1.00 40.28 122 HIS A C 1
ATOM 966 O O . HIS A 1 122 ? 21.598 -3.802 10.269 1.00 40.28 122 HIS A O 1
ATOM 972 N N . SER A 1 123 ? 20.084 -3.818 11.903 1.00 34.41 123 SER A N 1
ATOM 973 C CA . SER A 1 123 ? 19.726 -2.404 11.728 1.00 34.41 123 SER A CA 1
ATOM 974 C C . SER A 1 123 ? 20.022 -1.604 12.993 1.00 34.41 123 SER A C 1
ATOM 976 O O . SER A 1 123 ? 19.319 -1.704 13.997 1.00 34.41 123 SER A O 1
ATOM 978 N N . ILE A 1 124 ? 21.079 -0.792 12.934 1.00 32.31 124 ILE A N 1
ATOM 979 C CA . ILE A 1 124 ? 21.621 -0.017 14.066 1.00 32.31 124 ILE A CA 1
ATOM 980 C C . ILE A 1 124 ? 20.685 1.130 14.523 1.00 32.31 124 ILE A C 1
ATOM 982 O O . ILE A 1 124 ? 20.924 1.736 15.558 1.00 32.31 124 ILE A O 1
ATOM 986 N N . HIS A 1 125 ? 19.561 1.398 13.844 1.00 36.09 125 HIS A N 1
ATOM 987 C CA . HIS A 1 125 ? 18.768 2.620 14.080 1.00 36.09 125 HIS A CA 1
ATOM 988 C C . HIS A 1 125 ? 17.257 2.422 14.284 1.00 36.09 125 HIS A C 1
ATOM 990 O O . HIS A 1 125 ? 16.479 3.358 14.093 1.00 36.09 125 HIS A O 1
ATOM 996 N N . LEU A 1 126 ? 16.792 1.233 14.673 1.00 40.44 126 LEU A N 1
ATOM 997 C CA . LEU A 1 126 ? 15.360 1.022 14.922 1.00 40.44 126 LEU A CA 1
ATOM 998 C C . LEU A 1 126 ? 15.016 1.208 16.405 1.00 40.44 126 LEU A C 1
ATOM 1000 O O . LEU A 1 126 ? 15.544 0.505 17.262 1.00 40.44 126 LEU A O 1
ATOM 1004 N N . GLY A 1 127 ? 14.162 2.186 16.711 1.00 36.97 127 GLY A N 1
ATOM 1005 C CA . GLY A 1 127 ? 13.450 2.288 17.989 1.00 36.97 127 GLY A CA 1
ATOM 1006 C C . GLY A 1 127 ? 12.352 1.223 18.103 1.00 36.97 127 GLY A C 1
ATOM 1007 O O . GLY A 1 127 ? 11.971 0.617 17.102 1.00 36.97 127 GLY A O 1
ATOM 1008 N N . HIS A 1 128 ? 11.884 0.976 19.327 1.00 39.19 128 HIS A N 1
ATOM 1009 C CA . HIS A 1 128 ? 10.720 0.129 19.625 1.00 39.19 128 HIS A CA 1
ATOM 1010 C C . HIS A 1 128 ? 9.440 0.750 19.018 1.00 39.19 128 HIS A C 1
ATOM 1012 O O . HIS A 1 128 ? 9.366 1.975 18.939 1.00 39.19 128 HIS A O 1
ATOM 1018 N N . ASP A 1 129 ? 8.479 -0.071 18.569 1.00 51.47 129 ASP A N 1
ATOM 1019 C CA . ASP A 1 129 ? 7.189 0.336 17.966 1.00 51.47 129 ASP A CA 1
ATOM 1020 C C . ASP A 1 129 ? 7.290 1.397 16.854 1.00 51.47 129 ASP A C 1
ATOM 1022 O O . ASP A 1 129 ? 6.978 2.573 17.038 1.00 51.47 129 ASP A O 1
ATOM 1026 N N . GLN A 1 130 ? 7.718 0.987 15.658 1.00 55.94 130 GLN A N 1
ATOM 1027 C CA . GLN A 1 130 ? 7.630 1.840 14.469 1.00 55.94 130 GLN A CA 1
ATOM 1028 C C . GLN A 1 130 ? 6.594 1.279 13.490 1.00 55.94 130 GLN A C 1
ATOM 1030 O O . GLN A 1 130 ? 6.569 0.058 13.284 1.00 55.94 130 GLN A O 1
ATOM 1035 N N . PRO A 1 131 ? 5.771 2.144 12.865 1.00 55.34 131 PRO A N 1
ATOM 1036 C CA . PRO A 1 131 ? 4.933 1.730 11.755 1.00 55.34 131 PRO A CA 1
ATOM 1037 C C . PRO A 1 131 ? 5.826 1.243 10.609 1.00 55.34 131 PRO A C 1
ATOM 1039 O O . PRO A 1 131 ? 6.940 1.727 10.389 1.00 55.34 131 PRO A O 1
ATOM 1042 N N . SER A 1 132 ? 5.375 0.209 9.920 1.00 57.62 132 SER A N 1
ATOM 1043 C CA . SER A 1 132 ? 6.026 -0.350 8.745 1.00 57.62 132 SER A CA 1
ATOM 1044 C C . SER A 1 132 ? 4.983 -0.929 7.807 1.00 57.62 132 SER A C 1
ATOM 1046 O O . SER A 1 132 ? 3.944 -1.437 8.229 1.00 57.62 132 SER A O 1
ATOM 1048 N N . CYS A 1 133 ? 5.285 -0.877 6.517 1.00 55.22 133 CYS A N 1
ATOM 1049 C CA . CYS A 1 133 ? 4.465 -1.496 5.491 1.00 55.22 133 CYS A CA 1
ATOM 1050 C C . CYS A 1 133 ? 5.016 -2.885 5.156 1.00 55.22 133 CYS A C 1
ATOM 1052 O O . CYS A 1 133 ? 6.228 -3.058 4.998 1.00 55.22 133 CYS A O 1
ATOM 1054 N N . PHE A 1 134 ? 4.138 -3.869 4.989 1.00 62.97 134 PHE A N 1
ATOM 1055 C CA . PHE A 1 134 ? 4.475 -5.111 4.293 1.00 62.97 134 PHE A CA 1
ATOM 1056 C C . PHE A 1 134 ? 3.490 -5.361 3.158 1.00 62.97 134 PHE A C 1
ATOM 1058 O O . PH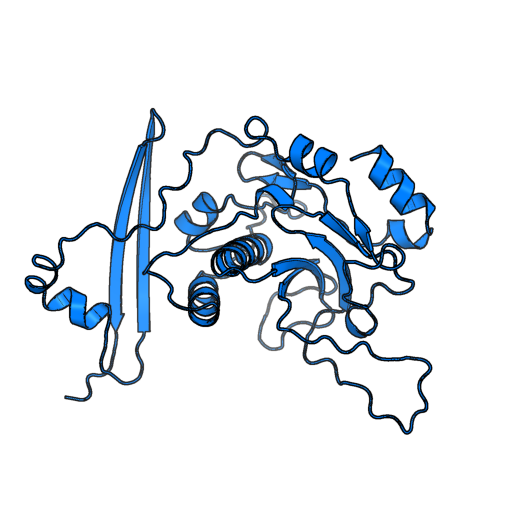E A 1 134 ? 2.461 -4.698 3.063 1.00 62.97 134 PHE A O 1
ATOM 1065 N N . ILE A 1 135 ? 3.824 -6.283 2.261 1.00 54.88 135 ILE A N 1
ATOM 1066 C CA . ILE A 1 135 ? 2.955 -6.631 1.137 1.00 54.88 135 ILE A CA 1
ATOM 1067 C C . ILE A 1 135 ? 2.391 -8.018 1.357 1.00 54.88 135 ILE A C 1
ATOM 1069 O O . ILE A 1 135 ? 3.143 -8.986 1.485 1.00 54.88 135 ILE A O 1
ATOM 1073 N N . PHE A 1 136 ? 1.068 -8.101 1.353 1.00 51.75 136 PHE A N 1
ATOM 1074 C CA . PHE A 1 136 ? 0.347 -9.358 1.304 1.00 51.75 136 PHE A CA 1
ATOM 1075 C C . PHE A 1 136 ? -0.081 -9.637 -0.137 1.00 51.75 136 PHE A C 1
ATOM 1077 O O . PHE A 1 136 ? -0.527 -8.749 -0.864 1.00 51.75 136 PHE A O 1
ATOM 1084 N N . CYS A 1 137 ? 0.069 -10.884 -0.566 1.00 45.88 137 CYS A N 1
ATOM 1085 C CA . CYS A 1 137 ? -0.376 -11.358 -1.870 1.00 45.88 137 CYS A CA 1
ATOM 1086 C C . CYS A 1 137 ? -1.022 -12.726 -1.672 1.00 45.88 137 CYS A C 1
ATOM 1088 O O . CYS A 1 137 ? -0.517 -13.507 -0.871 1.00 45.88 137 CYS A O 1
ATOM 1090 N N . THR A 1 138 ? -2.079 -13.040 -2.420 1.00 41.28 138 THR A N 1
ATOM 1091 C CA . THR A 1 138 ? -2.888 -14.273 -2.285 1.00 41.28 138 THR A CA 1
ATOM 1092 C C . THR A 1 138 ? -2.115 -15.596 -2.376 1.00 41.28 138 THR A C 1
ATOM 1094 O O . THR A 1 138 ? -2.649 -16.644 -2.030 1.00 41.28 138 THR A O 1
ATOM 1097 N N . ARG A 1 139 ? -0.841 -15.583 -2.793 1.00 36.12 139 ARG A N 1
ATOM 1098 C CA . ARG A 1 139 ? 0.053 -16.757 -2.714 1.00 36.12 139 ARG A CA 1
ATOM 1099 C C . ARG A 1 139 ? 0.742 -16.947 -1.360 1.00 36.12 139 ARG A C 1
ATOM 1101 O O . ARG A 1 139 ? 1.396 -17.968 -1.161 1.00 36.12 139 ARG A O 1
ATOM 1108 N N . TYR A 1 140 ? 0.632 -15.985 -0.449 1.00 51.41 140 TYR A N 1
ATOM 1109 C CA . TYR A 1 140 ? 1.066 -16.114 0.934 1.00 51.41 140 TYR A CA 1
ATOM 1110 C C . TYR A 1 140 ? -0.076 -16.720 1.752 1.00 51.41 140 TYR A C 1
ATOM 1112 O O . TYR A 1 140 ? -1.058 -16.053 2.066 1.00 51.41 140 TYR A O 1
ATOM 1120 N N . LEU A 1 141 ? 0.053 -18.006 2.078 1.00 55.59 141 LEU A N 1
ATOM 1121 C CA . LEU A 1 141 ? -0.912 -18.707 2.914 1.00 55.59 141 LEU A CA 1
ATOM 1122 C C . LEU A 1 141 ? -0.612 -18.398 4.388 1.00 55.59 141 LEU A C 1
ATOM 1124 O O . LEU A 1 141 ? 0.154 -19.119 5.032 1.00 55.59 141 LEU A O 1
ATOM 1128 N N . HIS A 1 142 ? -1.177 -17.309 4.911 1.00 65.88 142 HIS A N 1
ATOM 1129 C CA . HIS A 1 142 ? -1.145 -17.063 6.350 1.00 65.88 142 HIS A CA 1
ATOM 1130 C C . HIS A 1 142 ? -2.000 -18.121 7.057 1.00 65.88 142 HIS A C 1
ATOM 1132 O O . HIS A 1 142 ? -3.163 -18.313 6.709 1.00 65.88 142 HIS A O 1
ATOM 1138 N N . ARG A 1 143 ? -1.413 -18.818 8.033 1.00 66.06 143 ARG A N 1
ATOM 1139 C CA . ARG A 1 143 ? -2.141 -19.720 8.929 1.00 66.06 143 ARG A CA 1
ATOM 1140 C C . ARG A 1 143 ? -2.216 -19.041 10.293 1.00 66.06 143 ARG A C 1
ATOM 1142 O O . ARG A 1 143 ? -1.161 -18.960 10.928 1.00 66.06 143 ARG A O 1
ATOM 1149 N N . PRO A 1 144 ? -3.391 -18.534 10.701 1.00 71.12 144 PRO A N 1
ATOM 1150 C CA . PRO A 1 144 ? -3.529 -17.897 11.998 1.00 71.12 144 PRO A CA 1
ATOM 1151 C C . PRO A 1 144 ? -3.254 -18.918 13.104 1.00 71.12 144 PRO A C 1
ATOM 1153 O O . PRO A 1 144 ? -3.584 -20.100 12.974 1.00 71.12 144 PRO A O 1
ATOM 1156 N N . ILE A 1 145 ? -2.605 -18.457 14.167 1.00 76.31 145 ILE A N 1
ATOM 1157 C CA . ILE A 1 145 ? -2.444 -19.204 15.409 1.00 76.31 145 ILE A CA 1
ATOM 1158 C C . ILE A 1 145 ? -3.816 -19.260 16.075 1.00 76.31 145 ILE A C 1
ATOM 1160 O O . ILE A 1 145 ? -4.467 -18.232 16.245 1.00 76.31 145 ILE A O 1
ATOM 1164 N N . ASP A 1 146 ? -4.241 -20.461 16.449 1.00 75.69 146 ASP A N 1
ATOM 1165 C CA . ASP A 1 146 ? -5.458 -20.656 17.230 1.00 75.69 146 ASP A CA 1
ATOM 1166 C C . ASP A 1 146 ? -5.087 -20.637 18.723 1.00 75.69 146 ASP A C 1
ATOM 1168 O O . ASP A 1 146 ? -4.436 -21.582 19.185 1.00 75.69 146 ASP A O 1
ATOM 1172 N N . PRO A 1 147 ? -5.427 -19.573 19.475 1.00 74.00 147 PRO A N 1
ATOM 1173 C CA . PRO A 1 147 ? -5.084 -19.476 20.889 1.00 74.00 147 PRO A CA 1
ATOM 1174 C C . PRO A 1 147 ? -5.848 -20.490 21.752 1.00 74.00 147 PRO A C 1
ATOM 1176 O O . PRO A 1 147 ? -5.373 -20.821 22.837 1.00 74.00 147 PRO A O 1
ATOM 1179 N N . ASP A 1 148 ? -6.984 -21.000 21.269 1.00 78.50 148 ASP A N 1
ATOM 1180 C CA . ASP A 1 148 ? -7.860 -21.920 21.997 1.00 78.50 148 ASP A CA 1
ATOM 1181 C C . ASP A 1 148 ? -7.571 -23.394 21.659 1.00 78.50 148 ASP A C 1
ATOM 1183 O O . ASP A 1 148 ? -8.120 -24.311 22.279 1.00 78.50 148 ASP A O 1
ATOM 1187 N N . ALA A 1 149 ? -6.686 -23.655 20.691 1.00 74.75 149 ALA A N 1
ATOM 1188 C CA . ALA A 1 149 ? -6.336 -25.013 20.307 1.00 74.75 149 ALA A CA 1
ATOM 1189 C C . ALA A 1 149 ? -5.538 -25.744 21.411 1.00 74.75 149 ALA A C 1
ATOM 1191 O O . ALA A 1 149 ? -4.681 -25.153 22.077 1.00 74.75 149 ALA A O 1
ATOM 1192 N N . PRO A 1 150 ? -5.745 -27.068 21.576 1.00 76.81 150 PRO A N 1
ATOM 1193 C CA . PRO A 1 150 ? -5.023 -27.861 22.566 1.00 76.81 150 PRO A CA 1
ATOM 1194 C C . PRO A 1 150 ? -3.506 -27.757 22.374 1.00 76.81 150 PRO A 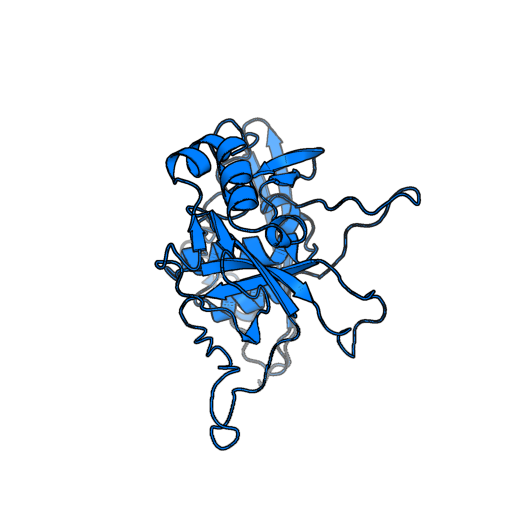C 1
ATOM 1196 O O . PRO A 1 150 ? -3.025 -27.825 21.245 1.00 76.81 150 PRO A O 1
ATOM 1199 N N . HIS A 1 151 ? -2.731 -27.728 23.467 1.00 70.94 151 HIS A N 1
ATOM 1200 C CA . HIS A 1 151 ? -1.256 -27.651 23.431 1.00 70.94 151 HIS A CA 1
ATOM 1201 C C . HIS A 1 151 ? -0.566 -28.749 22.599 1.00 70.94 151 HIS A C 1
ATOM 1203 O O . HIS A 1 151 ? 0.607 -28.622 22.254 1.00 70.94 151 HIS A O 1
ATOM 1209 N N . ILE A 1 152 ? -1.280 -29.836 22.296 1.00 72.69 152 ILE A N 1
ATOM 1210 C CA . ILE A 1 152 ? -0.796 -30.947 21.475 1.00 72.69 152 ILE A CA 1
ATOM 1211 C C . ILE A 1 152 ? -0.772 -30.608 19.977 1.00 72.69 152 ILE A C 1
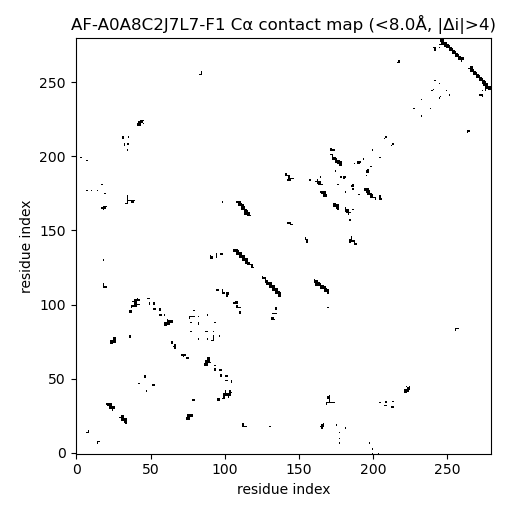ATOM 1213 O O . ILE A 1 152 ? -0.062 -31.262 19.215 1.00 72.69 152 ILE A O 1
ATOM 1217 N N . VAL A 1 153 ? -1.539 -29.598 19.548 1.00 71.25 153 VAL A N 1
ATOM 1218 C CA . VAL A 1 153 ? -1.611 -29.156 18.155 1.00 71.25 153 VAL A CA 1
ATOM 1219 C C . VAL A 1 153 ? -0.413 -28.245 17.864 1.00 71.25 153 VAL A C 1
ATOM 1221 O O . VAL A 1 153 ? -0.267 -27.200 18.502 1.00 71.25 153 VAL A O 1
ATOM 1224 N N . PRO A 1 154 ? 0.463 -28.601 16.905 1.00 69.81 154 PRO A N 1
ATOM 1225 C CA . PRO A 1 154 ? 1.593 -27.756 16.544 1.00 69.81 154 PRO A CA 1
ATOM 1226 C C . PRO A 1 154 ? 1.115 -26.419 15.970 1.00 69.81 154 PRO A C 1
ATOM 1228 O O . PRO A 1 154 ? 0.539 -26.371 14.884 1.00 69.81 154 PRO A O 1
ATOM 1231 N N . GLN A 1 155 ? 1.399 -25.330 16.683 1.00 72.31 155 GLN A N 1
ATOM 1232 C CA . GLN A 1 155 ? 1.104 -23.979 16.211 1.00 72.31 155 GLN A CA 1
ATOM 1233 C C . GLN A 1 155 ? 2.163 -23.499 15.207 1.00 72.31 155 GLN A C 1
ATOM 1235 O O . GLN A 1 155 ? 3.357 -23.797 15.368 1.00 72.31 155 GLN A O 1
ATOM 1240 N N . PRO A 1 156 ? 1.771 -22.742 14.166 1.00 69.62 156 PRO A N 1
ATOM 1241 C CA . PRO A 1 156 ? 2.720 -22.168 13.227 1.00 69.62 156 PRO A CA 1
ATOM 1242 C C . PRO A 1 156 ? 3.623 -21.157 13.943 1.00 69.62 156 PRO A C 1
ATOM 1244 O O . PRO A 1 156 ? 3.158 -20.247 14.621 1.00 69.62 156 PRO A O 1
ATOM 1247 N N . LYS A 1 157 ? 4.945 -21.303 13.788 1.00 68.38 157 LYS A N 1
ATOM 1248 C CA . LYS A 1 157 ? 5.898 -20.323 14.324 1.00 68.38 157 LYS A CA 1
ATOM 1249 C C . LYS A 1 157 ? 5.903 -19.068 13.444 1.00 68.38 157 LYS A C 1
ATOM 1251 O O . LYS A 1 157 ? 6.096 -19.207 12.230 1.00 68.38 157 LYS A O 1
ATOM 1256 N N . PRO A 1 158 ? 5.782 -17.857 14.019 1.00 64.38 158 PRO A N 1
ATOM 1257 C CA . PRO A 1 158 ? 5.907 -16.622 13.259 1.00 64.38 158 PRO A CA 1
ATOM 1258 C C . PRO A 1 158 ? 7.277 -16.557 12.576 1.00 64.38 158 PRO A C 1
ATOM 1260 O O . PRO A 1 158 ? 8.322 -16.584 13.223 1.00 64.38 158 PRO A O 1
ATOM 1263 N N . THR A 1 159 ? 7.281 -16.485 11.246 1.00 65.56 159 THR A N 1
ATOM 1264 C CA . THR A 1 159 ? 8.504 -16.290 10.442 1.00 65.56 159 THR A CA 1
ATOM 1265 C C . THR A 1 159 ? 8.765 -14.818 10.140 1.00 65.56 159 THR A C 1
ATOM 1267 O O . THR A 1 159 ? 9.777 -14.474 9.529 1.00 65.56 159 THR A O 1
ATOM 1270 N N . HIS A 1 160 ? 7.851 -13.948 10.568 1.00 68.31 160 HIS A N 1
ATOM 1271 C CA . HIS A 1 160 ? 7.886 -12.527 10.306 1.00 68.31 160 HIS A CA 1
ATOM 1272 C C . HIS A 1 160 ? 8.024 -11.713 11.602 1.00 68.31 160 HIS A C 1
ATOM 1274 O O . HIS A 1 160 ? 7.605 -12.139 12.675 1.00 68.31 160 HIS A O 1
ATOM 1280 N N . PRO A 1 161 ? 8.556 -10.495 11.493 1.00 65.81 161 PRO A N 1
ATOM 1281 C CA . PRO A 1 161 ? 8.785 -9.593 12.622 1.00 65.81 161 PRO A CA 1
ATOM 1282 C C . PRO A 1 161 ? 7.617 -8.631 12.920 1.00 65.81 161 PRO A C 1
ATOM 1284 O O . PRO A 1 161 ? 7.728 -7.784 13.808 1.00 65.81 161 PRO A O 1
ATOM 1287 N N . TYR A 1 162 ? 6.518 -8.710 12.164 1.00 71.62 162 TYR A N 1
ATOM 1288 C CA . TYR A 1 162 ? 5.346 -7.848 12.337 1.00 71.62 162 TYR A CA 1
ATOM 1289 C C . TYR A 1 162 ? 4.497 -8.279 13.539 1.00 71.62 162 TYR A C 1
ATOM 1291 O O . TYR A 1 162 ? 4.263 -9.470 13.732 1.00 7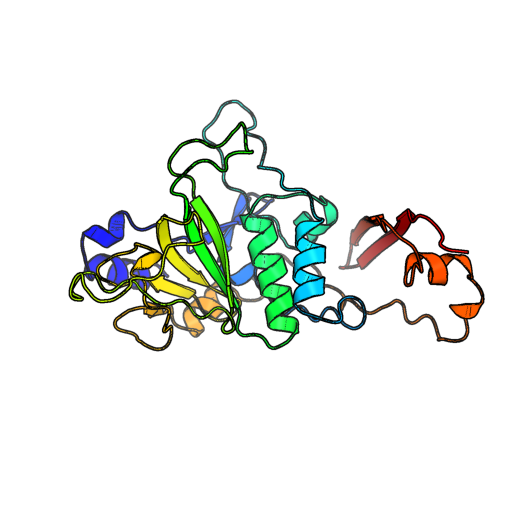1.62 162 TYR A O 1
ATOM 1299 N N . ARG A 1 163 ? 4.053 -7.292 14.327 1.00 78.94 163 ARG A N 1
ATOM 1300 C CA . ARG A 1 163 ? 3.286 -7.448 15.567 1.00 78.94 163 ARG A CA 1
ATOM 1301 C C . ARG A 1 163 ? 1.796 -7.297 15.326 1.00 78.94 163 ARG A C 1
ATOM 1303 O O . ARG A 1 163 ? 1.052 -8.228 15.593 1.00 78.94 163 ARG A O 1
ATOM 1310 N N . THR A 1 164 ? 1.375 -6.138 14.825 1.00 83.00 164 THR A N 1
ATOM 1311 C CA . THR A 1 164 ? -0.040 -5.812 14.624 1.00 83.00 164 THR A CA 1
ATOM 1312 C C . THR A 1 164 ? -0.317 -5.364 13.197 1.00 83.00 164 THR A C 1
ATOM 1314 O O . THR A 1 164 ? 0.587 -4.862 12.532 1.00 83.00 164 THR A O 1
ATOM 1317 N N . LEU A 1 165 ? -1.554 -5.543 12.736 1.00 85.00 165 LEU A N 1
ATOM 1318 C CA . LEU A 1 165 ? -2.061 -5.158 11.422 1.00 85.00 165 LEU A CA 1
ATOM 1319 C C . LEU A 1 165 ? -3.331 -4.329 11.591 1.00 85.00 165 LEU A C 1
ATOM 1321 O O . LEU A 1 165 ? -4.364 -4.844 12.026 1.00 85.00 165 LEU A O 1
ATOM 1325 N N . GLY A 1 166 ? -3.261 -3.052 11.219 1.00 87.69 166 GLY A N 1
ATOM 1326 C CA . GLY A 1 166 ? -4.387 -2.134 11.387 1.00 87.69 166 GLY A CA 1
ATOM 1327 C C . GLY A 1 166 ? -5.258 -1.998 10.142 1.00 87.69 166 GLY A C 1
ATOM 1328 O O . GLY A 1 166 ? -6.485 -2.038 10.236 1.00 87.69 166 GLY A O 1
ATOM 1329 N N . CYS A 1 167 ? -4.652 -1.864 8.962 1.00 91.56 167 CYS A N 1
ATOM 1330 C CA . CYS A 1 167 ? -5.398 -1.756 7.710 1.00 91.56 167 CYS A CA 1
ATOM 1331 C C . CYS A 1 167 ? -4.623 -2.297 6.511 1.00 91.56 167 CYS A C 1
ATOM 1333 O O . CYS A 1 167 ? -3.394 -2.418 6.533 1.00 91.56 167 CYS A O 1
ATOM 1335 N N . VAL A 1 168 ? -5.374 -2.619 5.462 1.00 91.31 168 VAL A N 1
ATOM 1336 C CA . VAL A 1 168 ? -4.862 -3.087 4.179 1.00 91.31 168 VAL A CA 1
ATOM 1337 C C . VAL A 1 168 ? -5.494 -2.290 3.051 1.00 91.31 168 VAL A C 1
ATOM 1339 O O . VAL A 1 168 ? -6.656 -1.887 3.128 1.00 91.31 168 VAL A O 1
ATOM 1342 N N . PHE A 1 169 ? -4.738 -2.044 1.989 1.00 92.50 169 PHE A N 1
ATOM 1343 C CA . PHE A 1 169 ? -5.257 -1.301 0.852 1.00 92.50 169 PHE A CA 1
ATOM 1344 C C . PHE A 1 169 ? -4.571 -1.664 -0.459 1.00 92.50 169 PHE A C 1
ATOM 1346 O O . PHE A 1 169 ? -3.431 -2.128 -0.499 1.00 92.50 169 PHE A O 1
ATOM 1353 N N . ASN A 1 170 ? -5.273 -1.415 -1.556 1.00 89.44 170 ASN A N 1
ATOM 1354 C CA . ASN A 1 170 ? -4.719 -1.420 -2.901 1.00 89.44 170 ASN A CA 1
ATOM 1355 C C . ASN A 1 170 ? -5.326 -0.255 -3.707 1.00 89.44 170 ASN A C 1
ATOM 1357 O O . ASN A 1 170 ? -5.841 0.704 -3.141 1.00 89.44 170 ASN A O 1
ATOM 1361 N N . HIS A 1 171 ? -5.248 -0.316 -5.035 1.00 87.69 171 HIS A N 1
ATOM 1362 C CA . HIS A 1 171 ? -5.792 0.717 -5.923 1.00 87.69 171 HIS A CA 1
ATOM 1363 C C . HIS A 1 171 ? -7.336 0.796 -5.971 1.00 87.69 171 HIS A C 1
ATOM 1365 O O . HIS A 1 171 ? -7.869 1.745 -6.542 1.00 87.69 171 HIS A O 1
ATOM 1371 N N . LYS A 1 172 ? -8.054 -0.200 -5.432 1.00 88.25 172 LYS A N 1
ATOM 1372 C CA . LYS A 1 172 ? -9.527 -0.312 -5.468 1.00 88.25 172 LYS A CA 1
ATOM 1373 C C . LYS A 1 172 ? -10.169 -0.335 -4.090 1.00 88.25 172 LYS A C 1
ATOM 1375 O O . LYS A 1 172 ? -11.265 0.187 -3.924 1.00 88.25 172 LYS A O 1
ATOM 1380 N N . MET A 1 173 ? -9.513 -0.968 -3.124 1.00 90.31 173 MET A N 1
ATOM 1381 C CA . MET A 1 173 ? -10.093 -1.268 -1.824 1.00 90.31 173 MET A CA 1
ATOM 1382 C C . MET A 1 173 ? -9.241 -0.700 -0.700 1.00 90.31 173 MET A C 1
ATOM 1384 O O . MET A 1 173 ? -8.010 -0.722 -0.754 1.00 90.31 173 MET A O 1
ATOM 1388 N N . PHE A 1 174 ? -9.929 -0.249 0.342 1.00 93.69 174 PHE A N 1
ATOM 1389 C CA . PHE A 1 174 ? -9.358 0.120 1.627 1.00 93.69 174 PHE A CA 1
ATOM 1390 C C . PHE A 1 174 ? -10.129 -0.631 2.709 1.00 93.69 174 PHE A C 1
ATOM 1392 O O . PHE A 1 174 ? -11.339 -0.431 2.837 1.00 93.69 174 PHE A O 1
ATOM 1399 N N . LEU A 1 175 ? -9.453 -1.493 3.465 1.00 93.19 175 LEU A N 1
ATOM 1400 C CA . LEU A 1 175 ? -10.057 -2.287 4.530 1.00 93.19 175 LEU A CA 1
ATOM 1401 C C . LEU A 1 175 ? -9.331 -2.049 5.852 1.00 93.19 175 LEU A C 1
ATOM 1403 O O . LEU A 1 175 ? -8.105 -1.947 5.899 1.00 93.19 175 LEU A O 1
ATOM 1407 N N . VAL A 1 176 ? -10.087 -1.999 6.942 1.00 94.44 176 VAL A N 1
ATOM 1408 C CA . VAL A 1 176 ? -9.553 -1.941 8.309 1.00 94.44 176 VAL A CA 1
ATOM 1409 C C . VAL A 1 176 ? -9.843 -3.230 9.048 1.00 94.44 176 VAL A C 1
ATOM 1411 O O . VAL A 1 176 ? -10.896 -3.840 8.865 1.00 94.44 176 VAL A O 1
ATOM 1414 N N . ASN A 1 177 ? -8.898 -3.628 9.894 1.00 93.00 177 ASN A N 1
ATOM 1415 C CA . ASN A 1 177 ? -9.016 -4.829 10.697 1.00 93.00 177 ASN A CA 1
ATOM 1416 C C . ASN A 1 177 ? -10.016 -4.603 11.845 1.00 93.00 177 ASN A C 1
ATOM 1418 O O . ASN A 1 177 ? -9.752 -3.839 12.782 1.00 93.00 177 ASN A O 1
ATOM 1422 N N . CYS A 1 178 ? -11.152 -5.294 11.790 1.00 92.75 178 CYS A N 1
ATOM 1423 C CA . CYS A 1 178 ? -12.228 -5.264 12.784 1.00 92.75 178 CYS A CA 1
ATOM 1424 C C . CYS A 1 178 ? -12.223 -6.478 13.725 1.00 92.75 178 CYS A C 1
ATOM 1426 O O . CYS A 1 178 ? -13.087 -6.579 14.596 1.00 92.75 178 CYS A O 1
ATOM 1428 N N . GLN A 1 179 ? -11.231 -7.362 13.601 1.00 90.75 179 GLN A N 1
ATOM 1429 C CA . GLN A 1 179 ? -11.084 -8.543 14.450 1.00 90.75 179 GLN A CA 1
ATOM 1430 C C . GLN A 1 179 ? -10.801 -8.171 15.912 1.00 90.75 179 GLN A C 1
ATOM 1432 O O . GLN A 1 179 ? -10.421 -7.035 16.235 1.00 90.75 179 GLN A O 1
ATOM 1437 N N . GLN A 1 180 ? -10.995 -9.154 16.803 1.00 87.44 180 GLN A N 1
ATOM 1438 C CA . GLN A 1 180 ? -10.777 -8.993 18.243 1.00 87.44 180 GLN A CA 1
ATOM 1439 C C . GLN A 1 180 ? -9.340 -8.636 18.593 1.00 87.44 180 GLN A C 1
ATOM 1441 O O . GLN A 1 180 ? -9.126 -7.703 19.367 1.00 87.44 180 GLN A O 1
ATOM 1446 N N . SER A 1 181 ? -8.387 -9.327 17.980 1.00 87.25 181 SER A N 1
ATOM 1447 C CA . SER A 1 181 ? -6.974 -8.995 18.061 1.00 87.25 181 SER A CA 1
ATOM 1448 C C . SER A 1 181 ? -6.520 -8.359 16.754 1.00 87.25 181 SER A C 1
ATOM 1450 O O . SER A 1 181 ? -6.954 -8.757 15.673 1.00 87.25 181 SER A O 1
ATOM 1452 N N . ASP A 1 182 ? -5.639 -7.369 16.846 1.00 86.00 182 ASP A N 1
ATOM 1453 C CA . ASP A 1 182 ? -4.906 -6.843 15.699 1.00 86.00 182 ASP A CA 1
ATOM 1454 C C . ASP A 1 182 ? -3.557 -7.543 15.503 1.00 86.00 182 ASP A C 1
ATOM 1456 O O . ASP A 1 182 ? -2.834 -7.188 14.575 1.00 86.00 182 ASP A O 1
ATOM 1460 N N . ALA A 1 183 ? -3.215 -8.538 16.331 1.00 84.12 183 ALA A N 1
ATOM 1461 C CA . ALA A 1 183 ? -1.977 -9.293 16.206 1.00 84.12 183 ALA A CA 1
ATOM 1462 C C . ALA A 1 183 ? -1.910 -10.020 14.855 1.00 84.12 183 ALA A C 1
ATOM 1464 O O . ALA A 1 183 ? -2.816 -10.772 14.500 1.00 84.12 183 ALA A O 1
ATOM 1465 N N . VAL A 1 184 ? -0.815 -9.829 14.113 1.00 80.44 184 VAL A N 1
ATOM 1466 C CA . VAL A 1 184 ? -0.636 -10.409 12.768 1.00 80.44 184 VAL A CA 1
ATOM 1467 C C . VAL A 1 184 ? -0.726 -11.930 12.812 1.00 80.44 184 VAL A C 1
ATOM 1469 O O . VAL A 1 184 ? -1.258 -12.526 11.888 1.00 80.44 184 VAL A O 1
ATOM 1472 N N . GLU A 1 185 ? -0.231 -12.549 13.884 1.00 80.88 185 GLU A N 1
ATOM 1473 C CA . GLU A 1 185 ? -0.215 -14.004 14.053 1.00 80.88 185 GLU A CA 1
ATOM 1474 C C . GLU A 1 185 ? -1.600 -14.624 14.275 1.00 80.88 185 GLU A C 1
ATOM 1476 O O . GLU A 1 185 ? -1.779 -15.798 13.980 1.00 80.88 185 GLU A O 1
ATOM 1481 N N . LEU A 1 186 ? -2.568 -13.847 14.767 1.00 84.25 186 LEU A N 1
ATOM 1482 C CA . LEU A 1 186 ? -3.950 -14.283 15.007 1.00 84.25 186 LEU A CA 1
ATOM 1483 C C . LEU A 1 186 ? -4.896 -13.842 13.881 1.00 84.25 186 LEU A C 1
ATOM 1485 O O . LEU A 1 186 ? -6.080 -14.164 13.893 1.00 84.25 186 LEU A O 1
ATOM 1489 N N . CYS A 1 187 ? -4.398 -13.043 12.938 1.00 83.88 187 CYS A N 1
ATOM 1490 C CA . CYS A 1 187 ? -5.226 -12.323 11.988 1.00 83.88 187 CYS A CA 1
ATOM 1491 C C . CYS A 1 187 ? -5.719 -13.239 10.862 1.00 83.88 187 CYS A C 1
ATOM 1493 O O . CYS A 1 187 ? -4.936 -13.853 10.138 1.00 83.88 187 CYS A O 1
ATOM 1495 N N . VAL A 1 188 ? -7.031 -13.275 10.647 1.00 83.94 188 VAL A N 1
ATOM 1496 C CA . VAL A 1 188 ? -7.643 -13.947 9.499 1.00 83.94 188 VAL A CA 1
ATOM 1497 C C . VAL A 1 188 ? -7.578 -13.023 8.281 1.00 83.94 188 VAL A C 1
ATOM 1499 O O . VAL A 1 188 ? -8.184 -11.951 8.259 1.00 83.94 188 VAL A O 1
ATOM 1502 N N . PHE A 1 189 ? -6.842 -13.435 7.246 1.00 80.88 189 PHE A N 1
ATOM 1503 C CA . PHE A 1 189 ? -6.667 -12.684 5.992 1.00 80.88 189 PHE A CA 1
ATOM 1504 C C . PHE A 1 189 ? -7.739 -13.019 4.940 1.00 80.88 189 PHE A C 1
ATOM 1506 O O . PHE A 1 189 ? -7.437 -13.136 3.752 1.00 80.88 189 PHE A O 1
ATOM 1513 N N . ASP A 1 190 ? -8.990 -13.185 5.370 1.00 82.88 190 ASP A N 1
ATOM 1514 C CA . ASP A 1 190 ? -10.137 -13.285 4.467 1.00 82.88 190 ASP A CA 1
ATOM 1515 C C . ASP A 1 190 ? -10.793 -11.911 4.314 1.00 82.88 190 ASP A C 1
ATOM 1517 O O . ASP A 1 190 ? -11.618 -11.498 5.125 1.00 82.88 190 ASP A O 1
ATOM 1521 N N . PHE A 1 191 ? -10.411 -11.183 3.266 1.00 85.69 191 PHE A N 1
ATOM 1522 C CA . PHE A 1 191 ? -10.933 -9.840 3.002 1.00 85.69 191 PHE A CA 1
ATOM 1523 C C . PHE A 1 191 ? -12.397 -9.822 2.535 1.00 85.69 191 PHE A C 1
ATOM 1525 O O . PHE A 1 191 ? -12.952 -8.738 2.358 1.00 85.69 191 PHE A O 1
ATOM 1532 N N . THR A 1 192 ? -13.018 -10.986 2.315 1.00 86.19 192 THR A N 1
ATOM 1533 C CA . THR A 1 192 ? -14.443 -11.084 1.970 1.00 86.19 192 THR A CA 1
ATOM 1534 C C . THR A 1 192 ? -15.340 -11.113 3.205 1.00 86.19 192 THR A C 1
ATOM 1536 O O . THR A 1 192 ? -16.518 -10.761 3.117 1.00 86.19 192 THR A O 1
ATOM 1539 N N . ASP A 1 193 ? -14.780 -11.457 4.367 1.00 88.00 193 ASP A N 1
ATOM 1540 C CA . ASP A 1 193 ? -15.506 -11.497 5.628 1.00 88.00 193 ASP A CA 1
ATOM 1541 C C . ASP A 1 193 ? -15.642 -10.094 6.241 1.00 88.00 193 ASP A C 1
ATOM 1543 O O . ASP A 1 193 ? -14.724 -9.554 6.868 1.00 88.00 193 ASP A O 1
ATOM 1547 N N . GLY A 1 194 ? -16.840 -9.519 6.099 1.00 88.69 194 GLY A N 1
ATOM 1548 C CA . GLY A 1 194 ? -17.199 -8.217 6.665 1.00 88.69 194 GLY A CA 1
ATOM 1549 C C . GLY A 1 194 ? -17.184 -8.153 8.198 1.00 88.69 194 GLY A C 1
ATOM 1550 O O . GLY A 1 194 ? -17.178 -7.056 8.757 1.00 88.69 194 GLY A O 1
ATOM 1551 N N . SER A 1 195 ? -17.163 -9.298 8.891 1.00 89.31 195 SER A N 1
ATOM 1552 C CA . SER A 1 195 ? -17.014 -9.356 10.349 1.00 89.31 195 SER A CA 1
ATOM 1553 C C . SER A 1 195 ? -15.555 -9.174 10.789 1.00 89.31 195 SER A C 1
ATOM 1555 O O . SER A 1 195 ? -15.289 -8.567 11.830 1.00 89.31 195 SER A O 1
ATOM 1557 N N . CYS A 1 196 ? -14.605 -9.616 9.959 1.00 89.69 196 CYS A N 1
ATOM 1558 C CA . CYS A 1 196 ? -13.170 -9.448 10.172 1.00 89.69 196 CYS A CA 1
ATOM 1559 C C . CYS A 1 196 ? -12.640 -8.132 9.587 1.00 89.69 196 CYS A C 1
ATOM 1561 O O . CYS A 1 196 ? -11.743 -7.518 10.172 1.00 89.69 196 CYS A O 1
ATOM 1563 N N . TRP A 1 197 ? -13.195 -7.676 8.461 1.00 92.88 197 TRP A N 1
ATOM 1564 C CA . TRP A 1 197 ? -12.687 -6.535 7.699 1.00 92.88 197 TRP A CA 1
ATOM 1565 C C . TRP A 1 197 ? -13.798 -5.564 7.308 1.00 92.88 197 TRP A C 1
ATOM 1567 O O . TRP A 1 197 ? -14.647 -5.864 6.471 1.00 92.88 197 TRP A O 1
ATOM 1577 N N . LYS A 1 198 ? -13.759 -4.337 7.839 1.00 94.25 198 LYS A N 1
ATOM 1578 C CA . LYS A 1 198 ? -14.654 -3.269 7.370 1.00 94.25 198 LYS A CA 1
ATOM 1579 C C . LYS A 1 198 ? -14.027 -2.593 6.156 1.00 94.25 198 LYS A C 1
ATOM 1581 O O . LYS A 1 198 ? -12.982 -1.951 6.262 1.00 94.25 198 LYS A O 1
ATOM 1586 N N . ALA A 1 199 ? -14.680 -2.712 5.005 1.00 93.94 199 ALA A N 1
ATOM 1587 C CA . ALA A 1 199 ? -14.284 -2.026 3.782 1.00 93.94 199 ALA A CA 1
ATOM 1588 C C . ALA A 1 199 ? -14.837 -0.593 3.739 1.00 93.94 199 ALA A C 1
ATOM 1590 O O . ALA A 1 199 ? -15.953 -0.319 4.189 1.00 93.94 199 ALA A O 1
ATOM 1591 N N . MET A 1 200 ? -14.063 0.333 3.179 1.00 92.88 200 MET A N 1
ATOM 1592 C CA . MET A 1 200 ? -14.584 1.603 2.676 1.00 92.88 200 MET A CA 1
ATOM 1593 C C . MET A 1 200 ? -15.274 1.354 1.332 1.00 92.88 200 MET A C 1
ATOM 1595 O O . MET A 1 200 ? -14.753 0.588 0.523 1.00 92.88 200 MET A O 1
ATOM 1599 N N . SER A 1 201 ? -16.431 1.982 1.090 1.00 88.38 201 SER A N 1
ATOM 1600 C CA . SER A 1 201 ? -17.162 1.775 -0.166 1.00 88.38 201 SER A CA 1
ATOM 1601 C C . SER A 1 201 ? -16.316 2.163 -1.379 1.00 88.38 201 SER A C 1
ATOM 1603 O O . SER A 1 201 ? -15.508 3.097 -1.315 1.00 88.38 201 SER A O 1
ATOM 1605 N N . GLU A 1 202 ? -16.499 1.458 -2.495 1.00 85.12 202 GLU A N 1
ATOM 1606 C CA . GLU A 1 202 ? -15.704 1.701 -3.699 1.00 85.12 202 GLU A CA 1
ATOM 1607 C C . GLU A 1 202 ? -15.943 3.118 -4.240 1.00 85.12 202 GLU A C 1
ATOM 1609 O O . GLU A 1 202 ? -15.007 3.785 -4.678 1.00 85.12 202 GLU A O 1
ATOM 1614 N N . GLU A 1 203 ? -17.169 3.636 -4.132 1.00 84.00 203 GLU A N 1
ATOM 1615 C CA . GLU A 1 203 ? -17.511 5.012 -4.497 1.00 84.00 203 GLU A CA 1
ATOM 1616 C C . GLU A 1 203 ? -16.771 6.016 -3.620 1.00 84.00 203 GLU A C 1
ATOM 1618 O O . GLU A 1 203 ? -16.285 7.027 -4.125 1.00 84.00 203 GLU A O 1
ATOM 1623 N N . ALA A 1 204 ? -16.642 5.738 -2.318 1.00 83.69 204 ALA A N 1
ATOM 1624 C CA . ALA A 1 204 ? -15.884 6.594 -1.421 1.00 83.69 204 ALA A CA 1
ATOM 1625 C C . ALA A 1 204 ? -14.399 6.566 -1.787 1.00 83.69 204 ALA A C 1
ATOM 1627 O O . ALA A 1 204 ? -13.814 7.635 -1.939 1.00 83.69 204 ALA A O 1
ATOM 1628 N N . VAL A 1 205 ? -13.806 5.386 -2.008 1.00 85.06 205 VAL A N 1
ATOM 1629 C CA . VAL A 1 205 ? -12.402 5.258 -2.437 1.00 85.06 205 VAL A CA 1
ATOM 1630 C C . VAL A 1 205 ? -12.170 6.003 -3.755 1.00 85.06 205 VAL A C 1
ATOM 1632 O O . VAL A 1 205 ? -11.272 6.840 -3.831 1.00 85.06 205 VAL A O 1
ATOM 1635 N N . ARG A 1 206 ? -13.017 5.785 -4.769 1.00 81.69 206 ARG A N 1
ATOM 1636 C CA . ARG A 1 206 ? -12.944 6.474 -6.070 1.00 81.69 206 ARG A CA 1
ATOM 1637 C C . ARG A 1 206 ? -13.135 7.981 -5.943 1.00 81.69 206 ARG A C 1
ATOM 1639 O O . ARG A 1 206 ? -12.426 8.723 -6.609 1.00 81.69 206 ARG A O 1
ATOM 1646 N N . SER A 1 207 ? -14.051 8.434 -5.088 1.00 80.31 207 SER A N 1
ATOM 1647 C CA . SER A 1 207 ? -14.282 9.858 -4.828 1.00 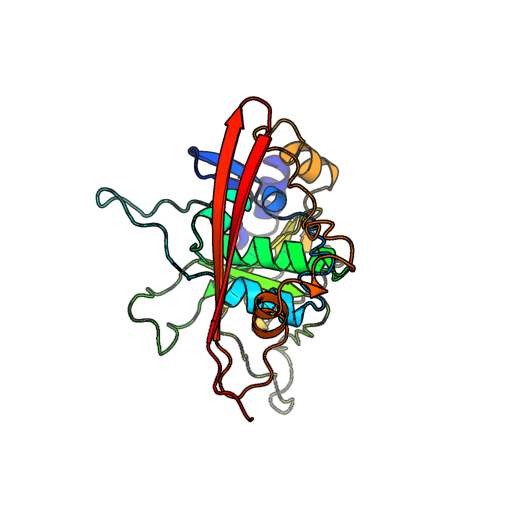80.31 207 SER A CA 1
ATOM 1648 C C . SER A 1 207 ? -13.037 10.525 -4.248 1.00 80.31 207 SER A C 1
ATOM 1650 O O . SER A 1 207 ? -12.650 11.596 -4.715 1.00 80.31 207 SER A O 1
ATOM 1652 N N . VAL A 1 208 ? -12.354 9.883 -3.291 1.00 76.12 208 VAL A N 1
ATOM 1653 C CA . VAL A 1 208 ? -11.131 10.464 -2.720 1.00 76.12 208 VAL A CA 1
ATOM 1654 C C . VAL A 1 208 ? -9.941 10.357 -3.686 1.00 76.12 208 VAL A C 1
ATOM 1656 O O . VAL A 1 208 ? -9.099 11.255 -3.736 1.00 76.12 208 VAL A O 1
ATOM 1659 N N . CYS A 1 209 ? -9.879 9.289 -4.486 1.00 74.25 209 CYS A N 1
ATOM 1660 C CA . CYS A 1 209 ? -8.807 9.017 -5.450 1.00 74.25 209 CYS A CA 1
ATOM 1661 C C . CYS A 1 209 ? -9.038 9.599 -6.861 1.00 74.25 209 CYS A C 1
ATOM 1663 O O . CYS A 1 209 ? -8.247 9.299 -7.757 1.00 74.25 209 CYS A O 1
ATOM 1665 N N . ALA A 1 210 ? -10.096 10.385 -7.090 1.00 63.88 210 ALA A N 1
ATOM 1666 C CA . ALA A 1 210 ? -10.504 10.814 -8.427 1.00 63.88 210 ALA A CA 1
ATOM 1667 C C . ALA A 1 210 ? -9.398 11.596 -9.187 1.00 63.88 210 ALA A C 1
ATOM 1669 O O . ALA A 1 210 ? -8.613 12.311 -8.560 1.00 63.88 210 ALA A O 1
ATOM 1670 N N . PRO A 1 211 ? -9.351 11.549 -10.536 1.00 52.22 211 PRO A N 1
ATOM 1671 C CA . PRO A 1 211 ? -8.281 12.147 -11.358 1.00 52.22 211 PRO A CA 1
ATOM 1672 C C . PRO A 1 211 ? -8.110 13.684 -11.303 1.00 52.22 211 PRO A C 1
ATOM 1674 O O . PRO A 1 211 ? -7.359 14.233 -12.099 1.00 52.22 211 PRO A O 1
ATOM 1677 N N . GLY A 1 212 ? -8.783 14.387 -10.387 1.00 48.59 212 GLY A N 1
ATOM 1678 C CA . GLY A 1 212 ? -8.584 15.815 -10.098 1.00 48.59 212 GLY A CA 1
ATOM 1679 C C . GLY A 1 212 ? -8.036 16.110 -8.692 1.00 48.59 212 GLY A C 1
ATOM 1680 O O . GLY A 1 212 ? -7.670 17.247 -8.412 1.00 48.59 212 GLY A O 1
ATOM 1681 N N . SER A 1 213 ? -7.958 15.110 -7.802 1.00 47.94 213 SER A N 1
ATOM 1682 C CA . SER A 1 213 ? -7.352 15.225 -6.461 1.00 47.94 213 SER A CA 1
ATOM 1683 C C . SER A 1 213 ? -5.878 14.794 -6.440 1.00 47.94 213 SER A C 1
ATOM 1685 O O . SER A 1 213 ? -5.134 15.113 -5.511 1.00 47.94 213 SER A O 1
ATOM 1687 N N . SER A 1 214 ? -5.432 14.102 -7.490 1.00 47.97 214 SER A N 1
ATOM 1688 C CA . SER A 1 214 ? -4.033 13.812 -7.805 1.00 47.97 214 SER A CA 1
ATOM 1689 C C . SER A 1 214 ? -3.521 14.885 -8.764 1.00 47.97 214 SER A C 1
ATOM 1691 O O . SER A 1 214 ? -4.110 15.088 -9.820 1.00 47.97 214 SER A O 1
ATOM 1693 N N . SER A 1 215 ? -2.461 15.617 -8.399 1.00 39.62 215 SER A N 1
ATOM 1694 C CA . SER A 1 215 ? -1.862 16.585 -9.325 1.00 39.62 215 SER A CA 1
ATOM 1695 C C . SER A 1 215 ? -1.522 15.876 -10.632 1.00 39.62 215 SER A C 1
ATOM 1697 O O . SER A 1 215 ? -1.036 14.742 -10.600 1.00 39.62 215 SER A O 1
ATOM 1699 N N . SER A 1 216 ? -1.777 16.581 -11.729 1.00 40.00 216 SER A N 1
ATOM 1700 C CA . SER A 1 216 ? -1.582 16.288 -13.150 1.00 40.00 216 SER A CA 1
ATOM 1701 C C . SER A 1 216 ? -0.171 15.824 -13.536 1.00 40.00 216 SER A C 1
ATOM 1703 O O . SER A 1 216 ? 0.468 16.383 -14.425 1.00 40.00 216 SER A O 1
ATOM 1705 N N . LEU A 1 217 ? 0.350 14.789 -12.882 1.00 42.91 217 LEU A N 1
ATOM 1706 C CA . LEU A 1 217 ? 1.486 14.068 -13.418 1.00 42.91 217 LEU A CA 1
ATOM 1707 C C . LEU A 1 217 ? 0.991 13.335 -14.668 1.00 42.91 217 LEU A C 1
ATOM 1709 O O . LEU A 1 217 ? -0.055 12.677 -14.585 1.00 42.91 217 LEU A O 1
ATOM 1713 N N . PRO A 1 218 ? 1.709 13.438 -15.803 1.00 44.06 218 PRO A N 1
ATOM 1714 C CA . PRO A 1 218 ? 1.393 12.663 -16.991 1.00 44.06 218 PRO A CA 1
ATOM 1715 C C . PRO A 1 218 ? 1.118 11.221 -16.591 1.00 44.06 218 PRO A C 1
ATOM 1717 O O . PRO A 1 218 ? 1.811 10.670 -15.723 1.00 44.06 218 PRO A O 1
ATOM 1720 N N . THR A 1 219 ? 0.123 10.598 -17.229 1.00 45.81 219 THR A N 1
ATOM 1721 C CA . THR A 1 219 ? 0.021 9.140 -17.213 1.00 45.81 219 THR A CA 1
ATOM 1722 C C . THR A 1 219 ? 1.415 8.606 -17.453 1.00 45.81 219 THR A C 1
ATOM 1724 O O . THR A 1 219 ? 2.043 8.962 -18.451 1.00 45.81 219 THR A O 1
ATOM 1727 N N . THR A 1 220 ? 1.919 7.830 -16.495 1.00 47.47 220 THR A N 1
ATOM 1728 C CA . THR A 1 220 ? 3.231 7.213 -16.619 1.00 47.47 220 THR A CA 1
ATOM 1729 C C . THR A 1 220 ? 3.269 6.575 -17.993 1.00 47.47 220 THR A C 1
ATOM 1731 O O . THR A 1 220 ? 2.366 5.764 -18.255 1.00 47.47 220 THR A O 1
ATOM 1734 N N . PRO A 1 221 ? 4.211 6.960 -18.880 1.00 43.78 221 PRO A N 1
ATOM 1735 C CA . PRO A 1 221 ? 4.324 6.264 -20.141 1.00 43.78 221 PRO A CA 1
ATOM 1736 C C . PRO A 1 221 ? 4.396 4.785 -19.770 1.00 43.78 221 PRO A C 1
ATOM 1738 O O . PRO A 1 221 ? 5.047 4.454 -18.765 1.00 43.78 221 PRO A O 1
ATOM 1741 N N . PRO A 1 222 ? 3.654 3.904 -20.466 1.00 43.56 222 PRO A N 1
ATOM 1742 C CA . PRO A 1 222 ? 3.810 2.482 -20.227 1.00 43.56 222 PRO A CA 1
ATOM 1743 C C . PRO A 1 222 ? 5.310 2.202 -20.176 1.00 43.56 222 PRO A C 1
ATOM 1745 O O . PRO A 1 222 ? 6.076 2.838 -20.908 1.00 43.56 222 PRO A O 1
ATOM 1748 N N . LEU A 1 223 ? 5.737 1.308 -19.282 1.00 44.22 223 LEU A N 1
ATOM 1749 C CA . LEU A 1 223 ? 7.091 0.757 -19.288 1.00 44.22 223 LEU A CA 1
ATOM 1750 C C . LEU A 1 223 ? 7.252 -0.073 -20.575 1.00 44.22 223 LEU A C 1
ATOM 1752 O O . LEU A 1 223 ? 7.391 -1.292 -20.569 1.00 44.22 223 LEU A O 1
ATOM 1756 N N . CYS A 1 224 ? 7.122 0.596 -21.711 1.00 39.72 224 CYS A N 1
ATOM 1757 C CA . CYS A 1 224 ? 7.417 0.118 -23.023 1.00 39.72 224 CYS A CA 1
ATOM 1758 C C . CYS A 1 224 ? 8.930 0.122 -23.087 1.00 39.72 224 CYS A C 1
ATOM 1760 O O . CYS A 1 224 ? 9.584 1.134 -22.824 1.00 39.72 224 CYS A O 1
ATOM 1762 N N . SER A 1 225 ? 9.484 -1.023 -23.467 1.00 36.88 225 SER A N 1
ATOM 1763 C CA . SER A 1 225 ? 10.792 -1.022 -24.098 1.00 36.88 225 SER A CA 1
ATOM 1764 C C . SER A 1 225 ? 10.803 0.097 -25.145 1.00 36.88 225 SER A C 1
ATOM 1766 O O . SER A 1 225 ? 9.794 0.219 -25.857 1.00 36.88 225 SER A O 1
ATOM 1768 N N . PRO A 1 226 ? 11.893 0.875 -25.305 1.00 37.50 226 PRO A N 1
ATOM 1769 C CA . PRO A 1 226 ? 12.066 1.580 -26.564 1.00 37.50 226 PRO A CA 1
ATOM 1770 C C . PRO A 1 226 ? 11.802 0.542 -27.651 1.00 37.50 226 PRO A C 1
ATOM 1772 O O . PRO A 1 226 ? 12.292 -0.589 -27.557 1.00 37.50 226 PRO A O 1
ATOM 1775 N N . SER A 1 227 ? 10.927 0.861 -28.598 1.00 40.56 227 SER A N 1
ATOM 1776 C CA . SER A 1 227 ? 10.707 0.056 -29.792 1.00 40.56 227 SER A CA 1
ATOM 1777 C C . SER A 1 227 ? 11.989 0.107 -30.617 1.00 40.56 227 SER A C 1
ATOM 1779 O O . SER A 1 227 ? 12.048 0.720 -31.675 1.00 40.56 227 SER A O 1
ATOM 1781 N N . VAL A 1 228 ? 13.052 -0.497 -30.091 1.00 39.12 228 VAL A N 1
ATOM 1782 C CA . VAL A 1 228 ? 14.211 -0.885 -30.857 1.00 39.12 228 VAL A CA 1
ATOM 1783 C C . VAL A 1 228 ? 13.682 -2.026 -31.690 1.00 39.12 228 VAL A C 1
ATOM 1785 O O . VAL A 1 228 ? 13.416 -3.126 -31.199 1.00 39.12 228 VAL A O 1
ATOM 1788 N N . VAL A 1 229 ? 13.420 -1.701 -32.948 1.00 35.97 229 VAL A N 1
ATOM 1789 C CA . VAL A 1 229 ? 13.200 -2.671 -34.006 1.00 35.97 229 VAL A CA 1
ATOM 1790 C C . VAL A 1 229 ? 14.245 -3.779 -33.794 1.00 35.97 229 VAL A C 1
ATOM 1792 O O . VAL A 1 229 ? 15.428 -3.449 -33.676 1.00 35.97 229 VAL A O 1
ATOM 1795 N N . PRO A 1 230 ? 13.865 -5.065 -33.681 1.00 42.91 230 PRO A N 1
ATOM 1796 C CA . PRO A 1 230 ? 14.787 -6.148 -33.312 1.00 42.91 230 PRO A CA 1
ATOM 1797 C C . PRO A 1 230 ? 16.075 -6.202 -34.152 1.00 42.91 230 PRO A C 1
ATOM 1799 O O . PRO A 1 230 ? 17.092 -6.713 -33.693 1.00 42.91 230 PRO A O 1
ATOM 1802 N N . ASN A 1 231 ? 16.047 -5.617 -35.352 1.00 39.50 231 ASN A N 1
ATOM 1803 C CA . ASN A 1 231 ? 17.185 -5.501 -36.256 1.00 39.50 231 ASN A CA 1
ATOM 1804 C C . ASN A 1 231 ? 18.238 -4.437 -35.896 1.00 39.50 231 ASN A C 1
ATOM 1806 O O . ASN A 1 231 ? 19.310 -4.461 -36.495 1.00 39.50 231 ASN A O 1
ATOM 1810 N N . GLU A 1 232 ? 17.992 -3.527 -34.948 1.00 41.84 232 GLU A N 1
ATOM 1811 C CA . GLU A 1 232 ? 19.006 -2.548 -34.512 1.00 41.84 232 GLU A CA 1
ATOM 1812 C C . GLU A 1 232 ? 19.680 -2.911 -33.181 1.00 41.84 232 GLU A C 1
ATOM 1814 O O . GLU A 1 232 ? 20.841 -2.562 -32.966 1.00 41.84 232 GLU A O 1
ATOM 1819 N N . ALA A 1 233 ? 19.021 -3.688 -32.313 1.00 40.16 233 ALA A N 1
ATOM 1820 C CA . ALA A 1 233 ? 19.610 -4.146 -31.048 1.00 40.16 233 ALA A CA 1
ATOM 1821 C C . ALA A 1 233 ? 20.809 -5.092 -31.259 1.00 40.16 233 ALA A C 1
ATOM 1823 O O . ALA A 1 233 ? 21.725 -5.140 -30.439 1.00 40.16 233 ALA A O 1
ATOM 1824 N N . SER A 1 234 ? 20.843 -5.803 -32.387 1.00 43.34 234 SER A N 1
ATOM 1825 C CA . SER A 1 234 ? 21.936 -6.691 -32.797 1.00 43.34 234 SER A CA 1
ATOM 1826 C C . SER A 1 234 ? 23.217 -5.954 -33.212 1.00 43.34 234 SER A C 1
ATOM 1828 O O . SER A 1 234 ? 24.275 -6.579 -33.292 1.00 43.34 234 SER A O 1
ATOM 1830 N N . ARG A 1 235 ? 23.173 -4.629 -33.424 1.00 42.28 235 ARG A N 1
ATOM 1831 C CA . ARG A 1 235 ? 24.372 -3.819 -33.718 1.00 42.28 235 ARG A CA 1
ATOM 1832 C C . ARG A 1 235 ? 25.148 -3.394 -32.470 1.00 42.28 235 ARG A C 1
ATOM 1834 O O . ARG A 1 235 ? 26.317 -3.036 -32.578 1.00 42.28 235 ARG A O 1
ATOM 1841 N N . LEU A 1 236 ? 24.553 -3.492 -31.281 1.00 43.62 236 LEU A N 1
ATOM 1842 C CA . LEU A 1 236 ? 25.186 -3.123 -30.014 1.00 43.62 236 LEU A CA 1
ATOM 1843 C C . LEU A 1 236 ? 25.483 -4.382 -29.194 1.00 43.62 236 LEU A C 1
ATOM 1845 O O . LEU A 1 236 ? 24.815 -4.653 -28.199 1.00 43.62 236 LEU A O 1
ATOM 1849 N N . LYS A 1 237 ? 26.526 -5.129 -29.588 1.00 45.19 237 LYS A N 1
ATOM 1850 C CA . LYS A 1 237 ? 27.041 -6.316 -28.861 1.00 45.19 237 LYS A CA 1
ATOM 1851 C C . LYS A 1 237 ? 27.166 -6.086 -27.342 1.00 45.19 237 LYS A C 1
ATOM 1853 O O . LYS A 1 237 ? 26.940 -6.993 -26.552 1.00 45.19 237 LYS A O 1
ATOM 1858 N N . PHE A 1 238 ? 27.442 -4.843 -26.948 1.00 45.91 238 PHE A N 1
ATOM 1859 C CA . PHE A 1 238 ? 27.535 -4.383 -25.564 1.00 45.91 238 PHE A CA 1
ATOM 1860 C C . PHE A 1 238 ? 26.228 -4.504 -24.750 1.00 45.91 238 PHE A C 1
ATOM 1862 O O . PHE A 1 238 ? 26.269 -4.827 -23.567 1.00 45.91 238 PHE A O 1
ATOM 1869 N N . LEU A 1 239 ? 25.053 -4.276 -25.351 1.00 39.25 239 LEU A N 1
ATOM 1870 C CA . LEU A 1 239 ? 23.771 -4.342 -24.631 1.00 39.25 239 LEU A CA 1
ATOM 1871 C C . LEU A 1 239 ? 23.344 -5.783 -24.337 1.00 39.25 239 LEU A C 1
ATOM 1873 O O . LEU A 1 239 ? 22.762 -6.046 -23.286 1.00 39.25 239 LEU A O 1
ATOM 1877 N N . THR A 1 240 ? 23.657 -6.723 -25.228 1.00 45.19 240 THR A N 1
ATOM 1878 C CA . THR A 1 240 ? 23.325 -8.142 -25.043 1.00 45.19 240 THR A CA 1
ATOM 1879 C C . THR A 1 240 ? 24.066 -8.740 -23.845 1.00 45.19 240 THR A C 1
ATOM 1881 O O . THR A 1 240 ? 23.473 -9.498 -23.082 1.00 45.19 240 THR A O 1
ATOM 1884 N N . GLU A 1 241 ? 25.320 -8.339 -23.614 1.00 49.28 241 GLU A N 1
ATOM 1885 C CA . GLU A 1 241 ? 26.094 -8.760 -22.435 1.00 49.28 241 GLU A CA 1
ATOM 1886 C C . GLU A 1 241 ? 25.570 -8.168 -21.118 1.00 49.28 241 GLU A C 1
ATOM 1888 O O . GLU A 1 241 ? 25.696 -8.787 -20.062 1.00 49.28 241 GLU A O 1
ATOM 1893 N N . ILE A 1 242 ? 24.954 -6.984 -21.161 1.00 49.00 242 ILE A N 1
ATOM 1894 C CA . ILE A 1 242 ? 24.389 -6.329 -19.973 1.00 49.00 242 ILE A CA 1
ATOM 1895 C C . ILE A 1 242 ? 23.012 -6.900 -19.618 1.00 49.00 242 ILE A C 1
ATOM 1897 O O . ILE A 1 242 ? 22.704 -7.051 -18.436 1.00 49.00 242 ILE A O 1
ATOM 1901 N N . VAL A 1 243 ? 22.186 -7.213 -20.621 1.00 50.75 243 VAL A N 1
ATOM 1902 C CA . VAL A 1 243 ? 20.816 -7.726 -20.433 1.00 50.75 243 VAL A CA 1
ATOM 1903 C C . VAL A 1 243 ? 20.802 -9.239 -20.182 1.00 50.75 243 VAL A C 1
ATOM 1905 O O . VAL A 1 243 ? 19.978 -9.719 -19.406 1.00 50.75 243 VAL A O 1
ATOM 1908 N N . CYS A 1 244 ? 21.733 -9.990 -20.776 1.00 51.00 244 CYS A N 1
ATOM 1909 C CA . CYS A 1 244 ? 21.856 -11.441 -20.609 1.00 51.00 244 CYS A CA 1
ATOM 1910 C C . CYS A 1 244 ? 23.289 -11.864 -20.224 1.00 51.00 244 CYS A C 1
ATOM 1912 O O . CYS A 1 244 ? 23.917 -12.626 -20.966 1.00 51.00 244 CYS A O 1
ATOM 1914 N N . PRO A 1 245 ? 23.832 -11.403 -19.080 1.00 54.31 245 PRO A N 1
ATOM 1915 C CA . PRO A 1 245 ? 25.180 -11.773 -18.667 1.00 54.31 245 PRO A CA 1
ATOM 1916 C C . PRO A 1 245 ? 25.274 -13.280 -18.404 1.00 54.31 245 PRO A C 1
ATOM 1918 O O . PRO A 1 245 ? 24.522 -13.834 -17.600 1.00 54.31 245 PRO A O 1
ATOM 1921 N N . ARG A 1 246 ? 26.224 -13.945 -19.068 1.00 54.28 246 ARG A N 1
ATOM 1922 C CA . ARG A 1 246 ? 26.610 -15.337 -18.792 1.00 54.28 246 ARG A CA 1
ATOM 1923 C C . ARG A 1 246 ? 27.844 -15.312 -17.891 1.00 54.28 246 ARG A C 1
ATOM 1925 O O . ARG A 1 246 ? 28.963 -15.176 -18.374 1.00 54.28 246 ARG A O 1
ATOM 1932 N N . GLY A 1 247 ? 27.631 -15.353 -16.578 1.00 59.97 247 GLY A N 1
ATOM 1933 C CA . GLY A 1 247 ? 28.693 -15.133 -15.597 1.00 59.97 247 GLY A CA 1
ATOM 1934 C C . GLY A 1 247 ? 28.315 -15.503 -14.170 1.00 59.97 247 GLY A C 1
ATOM 1935 O O . GLY A 1 247 ? 27.140 -15.457 -13.809 1.00 59.97 247 GLY A O 1
ATOM 1936 N N . ASP A 1 248 ? 29.322 -15.774 -13.343 1.00 51.31 248 ASP A N 1
ATOM 1937 C CA . ASP A 1 248 ? 29.162 -15.887 -11.892 1.00 51.31 248 ASP A CA 1
ATOM 1938 C C . ASP A 1 248 ? 29.255 -14.502 -11.227 1.00 51.31 248 ASP A C 1
ATOM 1940 O O . ASP A 1 248 ? 29.935 -13.591 -11.708 1.00 51.31 248 ASP A O 1
ATOM 1944 N N . HIS A 1 249 ? 28.567 -14.324 -10.094 1.00 55.91 249 HIS A N 1
ATOM 1945 C CA . HIS A 1 249 ? 28.524 -13.065 -9.330 1.00 55.91 249 HIS A CA 1
ATOM 1946 C C . HIS A 1 249 ? 28.061 -11.829 -10.131 1.00 55.91 249 HIS A C 1
ATOM 1948 O O . HIS A 1 249 ? 28.643 -10.747 -10.014 1.00 55.91 249 HIS A O 1
ATOM 1954 N N . VAL A 1 250 ? 26.986 -11.973 -10.911 1.00 57.56 250 VAL A N 1
ATOM 1955 C CA . VAL A 1 250 ? 26.373 -10.863 -11.655 1.00 57.56 250 VAL A CA 1
ATOM 1956 C C . VAL A 1 250 ? 25.851 -9.780 -10.700 1.00 57.56 250 VAL A C 1
ATOM 1958 O O . VAL A 1 250 ? 25.034 -10.034 -9.815 1.00 57.56 250 VAL A O 1
ATOM 1961 N N . ARG A 1 251 ? 26.291 -8.541 -10.915 1.00 54.00 251 ARG A N 1
ATOM 1962 C CA . ARG A 1 251 ? 25.792 -7.319 -10.285 1.00 54.00 251 ARG A CA 1
ATOM 1963 C C . ARG A 1 251 ? 25.296 -6.384 -11.377 1.00 54.00 251 ARG A C 1
ATOM 1965 O O . ARG A 1 251 ? 26.083 -5.892 -12.179 1.00 54.00 251 ARG A O 1
ATOM 1972 N N . LEU A 1 252 ? 23.995 -6.138 -11.386 1.00 61.62 252 LEU A N 1
ATOM 1973 C CA . LEU A 1 252 ? 23.357 -5.197 -12.297 1.00 61.62 252 LEU A CA 1
ATOM 1974 C C . LEU A 1 252 ? 23.163 -3.864 -11.579 1.00 61.62 252 LEU A C 1
ATOM 1976 O O . LEU A 1 252 ? 22.827 -3.833 -10.396 1.00 61.62 252 LEU A O 1
ATOM 1980 N N . ALA A 1 253 ? 23.359 -2.769 -12.296 1.00 49.28 253 ALA A N 1
ATOM 1981 C CA . ALA A 1 253 ? 23.027 -1.433 -11.843 1.00 49.28 253 ALA A CA 1
ATOM 1982 C C . ALA A 1 253 ? 22.261 -0.711 -12.948 1.00 49.28 253 ALA A C 1
ATOM 1984 O O . ALA A 1 253 ? 22.594 -0.800 -14.129 1.00 49.28 253 ALA A O 1
ATOM 1985 N N . VAL A 1 254 ? 21.221 0.011 -12.550 1.00 57.12 254 VAL A N 1
ATOM 1986 C CA . VAL A 1 254 ? 20.441 0.861 -13.443 1.00 57.12 254 VAL A CA 1
ATOM 1987 C C . VAL A 1 254 ? 20.423 2.250 -12.839 1.00 57.12 254 VAL A C 1
ATOM 1989 O O . VAL A 1 254 ? 20.080 2.426 -11.671 1.00 57.12 254 VAL A O 1
ATOM 1992 N N . ARG A 1 255 ? 20.789 3.245 -13.640 1.00 50.41 255 ARG A N 1
ATOM 1993 C CA . ARG A 1 255 ? 20.657 4.652 -13.284 1.00 50.41 255 ARG A CA 1
ATOM 1994 C C . ARG A 1 255 ? 19.684 5.297 -14.247 1.00 50.41 255 ARG A C 1
ATOM 1996 O O . ARG A 1 255 ? 19.941 5.351 -15.444 1.00 50.41 255 ARG A O 1
ATOM 2003 N N . VAL A 1 256 ? 18.592 5.818 -13.707 1.00 52.53 256 VAL A N 1
ATOM 2004 C CA . VAL A 1 256 ? 17.608 6.579 -14.473 1.00 52.53 256 VAL A CA 1
ATOM 2005 C C . VAL A 1 256 ? 17.746 8.056 -14.111 1.00 52.53 256 VAL A C 1
ATOM 2007 O O . VAL A 1 256 ? 17.862 8.401 -12.937 1.00 52.53 256 VAL A O 1
ATOM 2010 N N . ARG A 1 257 ? 17.759 8.939 -15.108 1.00 44.59 257 ARG A N 1
ATOM 2011 C CA . ARG A 1 257 ? 17.606 10.388 -14.939 1.00 44.59 257 ARG A CA 1
ATOM 2012 C C . ARG A 1 257 ? 16.422 10.844 -15.770 1.00 44.59 257 ARG A C 1
ATOM 2014 O O . ARG A 1 257 ? 16.450 10.712 -16.986 1.00 44.59 257 ARG A O 1
ATOM 2021 N N . VAL A 1 258 ? 15.405 11.386 -15.119 1.00 49.31 258 VAL A N 1
ATOM 2022 C CA . VAL A 1 258 ? 14.230 11.937 -15.797 1.00 49.31 258 VAL A CA 1
ATOM 2023 C C . VAL A 1 258 ? 14.275 13.454 -15.696 1.00 49.31 258 VAL A C 1
ATOM 2025 O O . VAL A 1 258 ? 14.416 13.992 -14.601 1.00 49.31 258 VAL A O 1
ATOM 2028 N N . PHE A 1 259 ? 14.144 14.134 -16.827 1.00 53.66 259 PHE A N 1
ATOM 2029 C CA . PHE A 1 259 ? 13.975 15.577 -16.919 1.00 53.66 259 PHE A CA 1
ATOM 2030 C C . PHE A 1 259 ? 12.523 15.852 -17.296 1.00 53.66 259 PHE A C 1
ATOM 2032 O O . PHE A 1 259 ? 12.084 15.453 -18.372 1.00 53.66 259 PHE A O 1
ATOM 2039 N N . ALA A 1 260 ? 11.765 16.472 -16.396 1.00 51.34 260 ALA A N 1
ATOM 2040 C CA . ALA A 1 260 ? 10.398 16.892 -16.679 1.00 51.34 260 ALA A CA 1
ATOM 2041 C C . ALA A 1 260 ? 10.408 18.232 -17.428 1.00 51.34 260 ALA A C 1
ATOM 2043 O O . ALA A 1 260 ? 11.141 19.145 -17.050 1.00 51.34 260 ALA A O 1
ATOM 2044 N N . TYR A 1 261 ? 9.588 18.336 -18.469 1.00 49.47 261 TYR A N 1
ATOM 2045 C CA . TYR A 1 261 ? 9.348 19.547 -19.249 1.00 49.47 261 TYR A CA 1
ATOM 2046 C C . TYR A 1 261 ? 7.894 20.013 -19.037 1.00 49.47 261 TYR A C 1
ATOM 2048 O O . TYR A 1 261 ? 7.065 19.236 -18.548 1.00 49.47 261 TYR A O 1
ATOM 2056 N N . PRO A 1 262 ? 7.559 21.269 -19.389 1.00 48.06 262 PRO A N 1
ATOM 2057 C CA . PRO A 1 262 ? 6.169 21.708 -19.50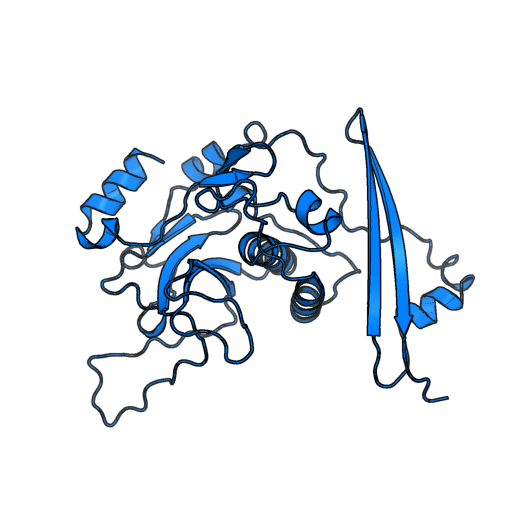5 1.00 48.06 262 PRO A CA 1
ATOM 2058 C C . PRO A 1 262 ? 5.346 20.787 -20.425 1.00 48.06 262 PRO A C 1
ATOM 2060 O O . PRO A 1 262 ? 5.901 19.992 -21.181 1.00 48.06 262 PRO A O 1
ATOM 2063 N N . GLU A 1 263 ? 4.015 20.890 -20.353 1.00 51.28 263 GLU A N 1
ATOM 2064 C CA . GLU A 1 263 ? 3.087 20.180 -21.259 1.00 51.28 263 GLU A CA 1
ATOM 2065 C C . GLU A 1 263 ? 3.105 18.646 -21.140 1.00 51.28 263 GLU A C 1
ATOM 2067 O O . GLU A 1 263 ? 2.765 17.925 -22.073 1.00 51.28 263 GLU A O 1
ATOM 2072 N N . SER A 1 264 ? 3.423 18.121 -19.954 1.00 44.69 264 SER A N 1
ATOM 2073 C CA . SER A 1 264 ? 3.388 16.677 -19.665 1.00 44.69 264 SER A CA 1
ATOM 2074 C C . SER A 1 264 ? 4.448 15.846 -20.407 1.00 44.69 264 SER A C 1
ATOM 2076 O O . SER A 1 264 ? 4.314 14.626 -20.509 1.00 44.69 264 SER A O 1
ATOM 2078 N N . ALA A 1 265 ? 5.526 16.474 -20.885 1.00 39.41 265 ALA A N 1
ATOM 2079 C CA . ALA A 1 265 ? 6.654 15.785 -21.505 1.00 39.41 265 ALA A CA 1
ATOM 2080 C C . ALA A 1 265 ? 7.761 15.458 -20.485 1.00 39.41 265 ALA A C 1
ATOM 2082 O O . ALA A 1 265 ? 8.042 16.228 -19.566 1.00 39.41 265 ALA A O 1
ATOM 2083 N N . CYS A 1 266 ? 8.440 14.318 -20.649 1.00 44.97 266 CYS A N 1
ATOM 2084 C CA . CYS A 1 266 ? 9.648 14.003 -19.887 1.00 44.97 266 CYS A CA 1
ATOM 2085 C C . CYS A 1 266 ? 10.725 13.351 -20.766 1.00 44.97 266 CYS A C 1
ATOM 2087 O O . CYS A 1 266 ? 10.436 12.481 -21.584 1.00 44.97 266 CYS A O 1
ATOM 2089 N N . ALA A 1 267 ? 11.984 13.760 -20.590 1.00 44.53 267 ALA A N 1
ATOM 2090 C CA . ALA A 1 267 ? 13.136 13.086 -21.180 1.00 44.53 267 ALA A CA 1
ATOM 2091 C C . ALA A 1 267 ? 13.729 12.112 -20.162 1.00 44.53 267 ALA A C 1
ATOM 2093 O O . ALA A 1 267 ? 14.162 12.515 -19.083 1.00 44.53 267 ALA A O 1
ATOM 2094 N N . VAL A 1 268 ? 13.762 10.826 -20.503 1.00 43.56 268 VAL A N 1
ATOM 2095 C CA . VAL A 1 268 ? 14.244 9.755 -19.624 1.00 43.56 268 VAL A CA 1
ATOM 2096 C C . VAL A 1 268 ? 15.571 9.221 -20.154 1.00 43.56 268 VAL A C 1
ATOM 2098 O O . VAL A 1 268 ? 15.637 8.626 -21.223 1.00 43.56 268 VAL A O 1
ATOM 2101 N N . TRP A 1 269 ? 16.632 9.399 -19.380 1.00 46.25 269 TRP A N 1
ATOM 2102 C CA . TRP A 1 269 ? 17.943 8.808 -19.609 1.00 46.25 269 TRP A CA 1
ATOM 2103 C C . TRP A 1 269 ? 18.059 7.547 -18.772 1.00 46.25 269 TRP A C 1
ATOM 2105 O O . TRP A 1 269 ? 17.942 7.609 -17.549 1.00 46.25 269 TRP A O 1
ATOM 2115 N N . ILE A 1 270 ? 18.320 6.411 -19.411 1.00 47.66 270 ILE A N 1
ATOM 2116 C CA . ILE A 1 270 ? 18.522 5.134 -18.726 1.00 47.66 270 ILE A CA 1
ATOM 2117 C C . ILE A 1 270 ? 19.940 4.663 -19.021 1.00 47.66 270 ILE A C 1
ATOM 2119 O O . ILE A 1 270 ? 20.326 4.492 -20.173 1.00 47.66 270 ILE A O 1
ATOM 2123 N N . MET A 1 271 ? 20.717 4.459 -17.968 1.00 52.00 271 MET A N 1
ATOM 2124 C CA . MET A 1 271 ? 22.054 3.893 -18.021 1.00 52.00 271 MET A CA 1
ATOM 2125 C C . MET A 1 271 ? 22.007 2.515 -17.372 1.00 52.00 271 MET A C 1
ATOM 2127 O O . MET A 1 271 ? 21.617 2.384 -16.212 1.00 52.00 271 MET A O 1
ATOM 2131 N N . PHE A 1 272 ? 22.415 1.499 -18.124 1.00 54.50 272 PHE A N 1
ATOM 2132 C CA . PHE A 1 272 ? 22.557 0.135 -17.636 1.00 54.50 272 PHE A CA 1
ATOM 2133 C C . PHE A 1 272 ? 24.036 -0.167 -17.404 1.00 54.50 272 PHE A C 1
ATOM 2135 O O . PHE A 1 272 ? 24.884 0.197 -18.217 1.00 54.50 272 PHE A O 1
ATOM 2142 N N . ALA A 1 273 ? 24.345 -0.845 -16.307 1.00 56.28 273 ALA A N 1
ATOM 2143 C CA . ALA A 1 273 ? 25.670 -1.358 -16.009 1.00 56.28 273 ALA A CA 1
ATOM 2144 C C . ALA A 1 273 ? 25.557 -2.798 -15.502 1.00 56.28 273 ALA A C 1
ATOM 2146 O O . ALA A 1 273 ? 24.654 -3.139 -14.739 1.00 56.28 273 ALA A O 1
ATOM 2147 N N . CYS A 1 274 ? 26.490 -3.643 -15.922 1.00 55.50 274 CYS A N 1
ATOM 2148 C CA . CYS A 1 274 ? 26.596 -5.027 -15.489 1.00 55.50 274 CYS A CA 1
ATOM 2149 C C . CYS A 1 274 ? 28.048 -5.301 -15.100 1.00 55.50 274 CYS A C 1
ATOM 2151 O O . CYS A 1 274 ? 28.966 -4.982 -15.851 1.00 55.50 274 CYS A O 1
ATOM 2153 N N . LYS A 1 275 ? 28.260 -5.878 -13.920 1.00 68.50 275 LYS A N 1
ATOM 2154 C CA . LYS A 1 275 ? 29.542 -6.427 -13.483 1.00 68.50 275 LYS A CA 1
ATOM 2155 C C . LYS A 1 275 ? 29.344 -7.913 -13.246 1.00 68.50 275 LYS A C 1
ATOM 2157 O O . LYS A 1 275 ? 28.571 -8.288 -12.376 1.00 68.50 275 LYS A O 1
ATOM 2162 N N . TYR A 1 276 ? 30.058 -8.748 -13.977 1.00 67.06 276 TYR A N 1
ATOM 2163 C CA . TYR A 1 276 ? 30.014 -10.196 -13.819 1.00 67.06 276 TYR A CA 1
ATOM 2164 C C . TYR A 1 276 ? 31.421 -10.767 -13.969 1.00 67.06 276 TYR A C 1
ATOM 2166 O O . TYR A 1 276 ? 32.301 -10.115 -14.535 1.00 67.06 276 TYR A O 1
ATOM 2174 N N . ARG A 1 277 ? 31.653 -11.965 -13.431 1.00 60.19 277 ARG A N 1
ATOM 2175 C CA . ARG A 1 277 ? 32.849 -12.747 -13.744 1.00 60.19 277 ARG A CA 1
ATOM 2176 C C . ARG A 1 277 ? 32.508 -13.624 -14.946 1.00 60.19 277 ARG A C 1
ATOM 2178 O O . ARG A 1 277 ? 31.647 -14.492 -14.831 1.00 60.19 277 ARG A O 1
ATOM 2185 N N . SER A 1 278 ? 33.119 -13.340 -16.096 1.00 56.97 278 SER A N 1
ATOM 2186 C CA . SER A 1 278 ? 32.940 -14.149 -17.308 1.00 56.97 278 SER A CA 1
ATOM 2187 C C . SER A 1 278 ? 33.376 -15.594 -17.044 1.00 56.97 278 SER A C 1
ATOM 2189 O O . SER A 1 278 ? 34.383 -15.803 -16.367 1.00 56.97 278 SER A O 1
ATOM 2191 N N . VAL A 1 279 ? 32.618 -16.568 -17.558 1.00 55.97 279 VAL A N 1
ATOM 2192 C CA . VAL A 1 279 ? 32.967 -18.008 -17.525 1.00 55.97 279 VAL A CA 1
ATOM 2193 C C . VAL A 1 279 ? 33.449 -18.497 -18.902 1.00 55.97 279 VAL A C 1
ATOM 2195 O O . VAL A 1 279 ? 33.347 -19.679 -19.217 1.00 55.97 279 VAL A O 1
ATOM 2198 N N . LEU A 1 280 ? 33.931 -17.574 -19.739 1.00 52.09 280 LEU A N 1
ATOM 2199 C CA . LEU A 1 280 ? 34.678 -17.879 -20.963 1.00 52.09 280 LEU A CA 1
ATOM 2200 C C . LEU A 1 280 ? 36.177 -17.855 -20.677 1.00 52.09 280 LEU A C 1
ATOM 2202 O O . LEU A 1 280 ? 36.612 -16.872 -20.032 1.00 52.09 280 LEU A O 1
#

InterPro domains:
  IPR052299 Centrosomal protein of 76 kDa [PTHR46436] (1-232)
  IPR056290 CEP76/DRC7, peptidase-like domain [PF24656] (75-200)

Mean predicted aligned error: 14.12 Å

Nearest PDB structures (foldseek):
  8glv-assembly1_Eb  TM=6.673E-01  e=8.671E-09  Chlamydomonas reinhardtii
  8j07-assembly1_7  TM=5.326E-01  e=1.322E-08  Homo sapiens
  8th8-assembly1_H  TM=5.834E-01  e=4.352E-07  Tetrahymena thermophila
  5aej-assembly2_B  TM=3.419E-01  e=6.046E+00  Homo sapiens
  2f7s-assembly1_A  TM=3.023E-01  e=7.244E+00  Homo sapiens

pLDDT: mean 70.04, std 17.95, range [32.31, 94.44]

Secondary structure (DSSP, 8-state):
-HHHHHHHHHH-GGGGGS---SEEE-TTS-EEEGGGG------TTS--SHHHHHHHHHTSEE-PPP--TT-PPP-BPPPHHHHHHHTEE-HHHHHHHHHHHHHHTT--EEEEEEEE-S--TT-TTPPSS-EEEEEEETTS------TTS-TTS-PPPP-S-EEEEEEEE-SS-EEEE-SS--BGGG----TT-TTTEEEPPHHHHHHHT-TTTS---------------HHHHTT-HHHHHHHS--EEEEEEEEEEEEEE-STT-EEEEEEEEEEEEE--

Solvent-accessible surface area (backbone atoms only — not comparable to full-atom values): 16710 Å² total; per-residue (Å²): 105,71,67,63,50,50,59,54,44,69,74,39,80,73,48,77,77,48,59,66,72,66,60,41,29,32,84,84,72,47,77,37,44,52,39,65,63,22,48,77,35,54,44,58,86,80,40,89,42,68,68,51,44,50,53,54,54,68,69,42,42,83,38,73,80,79,67,74,85,86,53,82,76,75,77,66,36,51,53,72,66,57,31,60,62,60,47,38,32,39,50,71,39,50,29,31,53,45,32,11,40,32,36,36,75,71,41,67,41,28,36,32,38,25,33,39,67,64,70,58,98,85,53,98,80,61,70,85,74,42,81,44,50,45,73,49,40,82,87,61,82,83,68,51,45,65,89,85,56,61,91,86,58,89,69,73,76,82,89,63,60,61,38,32,43,21,26,38,31,26,64,66,48,44,32,34,58,55,44,95,61,47,37,48,58,58,40,77,90,53,82,83,39,66,75,41,24,48,66,56,54,56,67,54,49,46,63,64,54,31,91,82,74,49,80,88,64,53,78,73,72,72,50,62,69,78,86,63,55,78,84,57,59,72,75,41,68,70,54,54,51,54,77,60,63,71,44,53,79,69,43,78,47,76,49,64,48,73,45,79,49,79,93,67,41,68,52,74,46,78,45,80,46,60,46,56,43,71,81,121

Radius of gyration: 21.34 Å; Cα contacts (8 Å, |Δi|>4): 425; chains: 1; bounding box: 53×53×60 Å